Protein AF-A0AB38EED1-F1 (afdb_monomer_lite)

Structure (mmCIF, N/CA/C/O backbone):
data_AF-A0AB38EED1-F1
#
_entry.id   AF-A0AB38EED1-F1
#
loop_
_atom_site.group_PDB
_atom_site.id
_atom_site.type_symbol
_atom_site.label_atom_id
_atom_site.label_alt_id
_atom_site.label_comp_id
_atom_site.label_asym_id
_atom_site.label_entity_id
_atom_site.label_seq_id
_atom_site.pdbx_PDB_ins_code
_atom_site.Cartn_x
_atom_site.Cartn_y
_atom_site.Cartn_z
_atom_site.occupancy
_atom_site.B_iso_or_equiv
_atom_site.auth_seq_id
_atom_site.auth_comp_id
_atom_site.auth_asym_id
_atom_site.auth_atom_id
_atom_site.pdbx_PDB_model_num
ATOM 1 N N . MET A 1 1 ? -14.043 -27.039 -16.953 1.00 44.56 1 MET A N 1
ATOM 2 C CA . MET A 1 1 ? -14.847 -26.726 -15.753 1.00 44.56 1 MET A CA 1
ATOM 3 C C . MET A 1 1 ? -13.885 -26.772 -14.579 1.00 44.56 1 MET A C 1
ATOM 5 O O . MET A 1 1 ? -13.508 -27.864 -14.167 1.00 44.56 1 MET A O 1
ATOM 9 N N . TYR A 1 2 ? -13.359 -25.620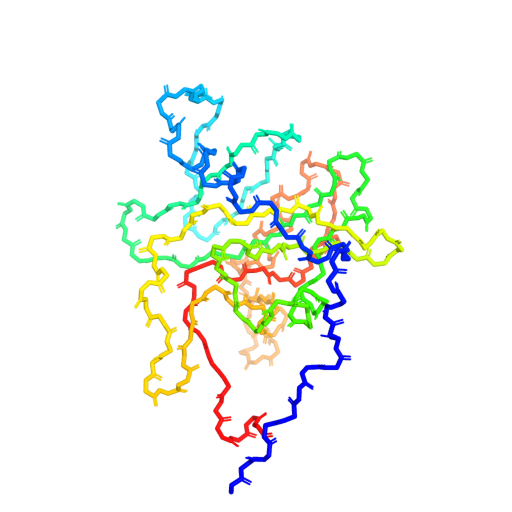 -14.163 1.00 51.22 2 TYR A N 1
ATOM 10 C CA . TYR A 1 2 ? -12.477 -25.567 -12.998 1.00 51.22 2 TYR A CA 1
ATOM 11 C C . TYR A 1 2 ? -13.296 -25.963 -11.768 1.00 51.22 2 TYR A C 1
ATOM 13 O O . TYR A 1 2 ? -14.466 -25.600 -11.654 1.00 51.22 2 TYR A O 1
ATOM 21 N N . LYS A 1 3 ? -12.725 -26.799 -10.902 1.00 51.16 3 LYS A N 1
ATOM 22 C CA . LYS A 1 3 ? -13.324 -27.077 -9.598 1.00 51.16 3 LYS A CA 1
ATOM 23 C C . LYS A 1 3 ? -12.917 -25.930 -8.686 1.00 51.16 3 LYS A C 1
ATOM 25 O O . LYS A 1 3 ? -11.726 -25.765 -8.439 1.00 51.16 3 LYS A O 1
ATOM 30 N N . ASP A 1 4 ? -13.889 -25.173 -8.197 1.00 65.50 4 ASP A N 1
ATOM 31 C CA . ASP A 1 4 ? -13.645 -24.144 -7.191 1.00 65.50 4 ASP A CA 1
ATOM 32 C C . ASP A 1 4 ? -13.271 -24.828 -5.876 1.00 65.50 4 ASP A C 1
ATOM 34 O O . ASP A 1 4 ? -14.118 -25.340 -5.140 1.00 65.50 4 ASP A O 1
ATOM 38 N N . TYR A 1 5 ? -11.969 -24.905 -5.609 1.00 65.00 5 TYR A N 1
ATOM 39 C CA . TYR A 1 5 ? -11.472 -25.361 -4.323 1.00 65.00 5 TYR A CA 1
ATOM 40 C C . TYR A 1 5 ? -11.493 -24.191 -3.335 1.00 65.00 5 TYR A C 1
ATOM 42 O O . TYR A 1 5 ? -11.085 -23.081 -3.686 1.00 65.00 5 TYR A O 1
ATOM 50 N N . PRO A 1 6 ? -11.942 -24.414 -2.089 1.00 66.81 6 PRO A N 1
ATOM 51 C CA . PRO A 1 6 ? -11.872 -23.385 -1.065 1.00 66.81 6 PRO A CA 1
ATOM 52 C C . PRO A 1 6 ? -10.413 -22.974 -0.830 1.00 66.81 6 PRO A C 1
ATOM 54 O O . PRO A 1 6 ? -9.500 -23.798 -0.927 1.00 66.81 6 PRO A O 1
ATOM 57 N N . ALA A 1 7 ? -10.194 -21.702 -0.489 1.00 68.25 7 ALA A N 1
ATOM 58 C CA . ALA A 1 7 ? -8.869 -21.189 -0.154 1.00 68.25 7 ALA A CA 1
ATOM 59 C C . ALA A 1 7 ? -8.178 -22.063 0.909 1.00 68.25 7 ALA A C 1
ATOM 61 O O . ALA A 1 7 ? -8.820 -22.537 1.848 1.00 68.25 7 ALA A O 1
ATOM 62 N N . ALA A 1 8 ? -6.858 -22.239 0.788 1.00 70.38 8 ALA A N 1
ATOM 63 C CA . ALA A 1 8 ? -6.078 -23.087 1.694 1.00 70.38 8 ALA A CA 1
ATOM 64 C C . ALA A 1 8 ? -6.190 -22.660 3.171 1.00 70.38 8 ALA A C 1
ATOM 66 O O . ALA A 1 8 ? -6.119 -23.498 4.069 1.00 70.38 8 ALA A O 1
ATOM 67 N N . TYR A 1 9 ? -6.394 -21.365 3.422 1.00 69.38 9 TYR A N 1
ATOM 68 C CA . TYR A 1 9 ? -6.688 -20.832 4.745 1.00 69.38 9 TYR A CA 1
ATOM 69 C C . TYR A 1 9 ? -8.176 -20.505 4.841 1.00 69.38 9 TYR A C 1
ATOM 71 O O . TYR A 1 9 ? -8.671 -19.611 4.162 1.00 69.38 9 TYR A O 1
ATOM 79 N N . GLN A 1 10 ? -8.883 -21.238 5.696 1.00 66.69 10 GLN A N 1
ATOM 80 C CA . GLN A 1 10 ? -10.291 -21.005 6.004 1.00 66.69 10 GLN A CA 1
ATOM 81 C C . GLN A 1 10 ? -10.409 -20.372 7.390 1.00 66.69 10 GLN A C 1
ATOM 83 O O . GLN A 1 10 ? -9.760 -20.803 8.345 1.00 66.69 10 GLN A O 1
ATOM 88 N N . VAL A 1 11 ? -11.245 -19.344 7.507 1.00 60.78 11 VAL A N 1
ATOM 89 C CA . VAL A 1 11 ? -11.493 -18.657 8.776 1.00 60.78 11 VAL A CA 1
ATOM 90 C C . VAL A 1 11 ? -12.465 -19.486 9.609 1.00 60.78 11 VAL A C 1
ATOM 92 O O . VAL A 1 11 ? -13.620 -19.658 9.224 1.00 60.78 11 VAL A O 1
ATOM 95 N N . SER A 1 12 ? -12.045 -19.971 10.776 1.00 57.03 12 SER A N 1
ATOM 96 C CA . SER A 1 12 ? -13.006 -20.431 11.780 1.00 57.03 12 SER A CA 1
ATOM 97 C C . SER A 1 12 ? -13.753 -19.224 12.365 1.00 57.03 12 SER A C 1
ATOM 99 O O . SER A 1 12 ? -13.167 -18.162 12.593 1.00 57.03 12 SER A O 1
ATOM 101 N N . LYS A 1 13 ? -15.067 -19.357 12.602 1.00 50.00 13 LYS A N 1
ATOM 102 C CA . LYS A 1 13 ? -15.866 -18.314 13.275 1.00 50.00 13 LYS A CA 1
ATOM 103 C C . LYS A 1 13 ? -15.182 -17.897 14.589 1.00 50.00 13 LYS A C 1
ATOM 105 O O . LYS A 1 13 ? -14.859 -18.762 15.397 1.00 50.00 13 LYS A O 1
ATOM 110 N N . GLY A 1 14 ? -14.982 -16.591 14.795 1.00 56.66 14 GLY A N 1
ATOM 111 C CA . GLY A 1 14 ? -14.331 -16.029 15.989 1.00 56.66 14 GLY A CA 1
ATOM 112 C C . GLY A 1 14 ? -12.799 -15.916 15.933 1.00 56.66 14 GLY A C 1
ATOM 113 O O . GLY A 1 14 ? -12.193 -15.502 16.918 1.00 56.66 14 GLY A O 1
ATOM 114 N N . ALA A 1 15 ? -12.150 -16.281 14.822 1.00 61.97 15 ALA A N 1
ATOM 115 C CA . ALA A 1 15 ? -10.694 -16.197 14.678 1.00 61.97 15 ALA A CA 1
ATOM 116 C C . ALA A 1 15 ? -10.189 -14.773 14.374 1.00 61.97 15 ALA A C 1
ATOM 118 O O . ALA A 1 15 ? -10.956 -13.893 13.992 1.00 61.97 15 ALA A O 1
ATOM 119 N N . ALA A 1 16 ? -8.863 -14.577 14.438 1.00 62.25 16 ALA A N 1
ATOM 120 C CA . ALA A 1 16 ? -8.150 -13.327 14.128 1.00 62.25 16 ALA A CA 1
ATOM 121 C C . ALA A 1 16 ? -8.520 -12.681 12.772 1.00 62.25 16 ALA A C 1
ATOM 123 O O . ALA A 1 16 ? -8.236 -11.503 12.544 1.00 62.25 16 ALA A O 1
ATOM 124 N N . LEU A 1 17 ? -9.155 -13.440 11.872 1.00 66.06 17 LEU A N 1
ATOM 125 C CA . LEU A 1 17 ? -9.633 -12.994 10.566 1.00 66.06 17 LEU A CA 1
ATOM 126 C C . LEU A 1 17 ? -11.027 -12.320 10.593 1.00 66.06 17 LEU A C 1
ATOM 128 O O . LEU A 1 17 ? -11.376 -11.642 9.629 1.00 66.06 17 LEU A O 1
ATOM 132 N N . GLN A 1 18 ? -11.769 -12.376 11.703 1.00 79.81 18 GLN A N 1
ATOM 133 C CA . GLN A 1 18 ? -13.001 -11.599 11.868 1.00 79.81 18 GLN A CA 1
ATOM 134 C C . GLN A 1 18 ? -12.676 -10.108 12.045 1.00 79.81 18 GLN A C 1
ATOM 136 O O . GLN A 1 18 ? -11.908 -9.724 12.926 1.00 79.81 18 GLN A O 1
ATOM 141 N N . VAL A 1 19 ? -13.245 -9.276 11.176 1.00 86.56 19 VAL A N 1
ATOM 142 C CA . VAL A 1 19 ? -13.117 -7.814 11.205 1.00 86.56 19 VAL A CA 1
ATOM 143 C C . VAL A 1 19 ? -14.360 -7.241 11.876 1.00 86.56 19 VAL A C 1
ATOM 145 O O . VAL A 1 19 ? -15.473 -7.652 11.553 1.00 86.56 19 VAL A O 1
ATOM 148 N N . ASP A 1 20 ? -14.183 -6.295 12.799 1.00 91.81 20 ASP A N 1
ATOM 149 C CA . ASP A 1 20 ? -15.296 -5.524 13.361 1.00 91.81 20 ASP A CA 1
ATOM 150 C C . ASP A 1 20 ? -15.773 -4.490 12.329 1.00 91.81 20 ASP A C 1
ATOM 152 O O . ASP A 1 20 ? -15.344 -3.335 12.311 1.00 91.81 20 ASP A O 1
ATOM 156 N N . THR A 1 21 ? -16.609 -4.941 11.396 1.00 92.56 21 THR A N 1
ATOM 157 C CA . THR A 1 21 ? -17.117 -4.107 10.300 1.00 92.56 21 THR A CA 1
ATOM 158 C C . THR A 1 21 ? -17.951 -2.939 10.817 1.00 92.56 21 THR A C 1
ATOM 160 O O . THR A 1 21 ? -17.835 -1.838 10.292 1.00 92.56 21 THR A O 1
ATOM 163 N N . ALA A 1 22 ? -18.722 -3.134 11.892 1.00 94.50 22 ALA A N 1
ATOM 164 C CA . ALA A 1 22 ? -19.516 -2.071 12.503 1.00 94.50 22 ALA A CA 1
ATOM 165 C C . ALA A 1 22 ? -18.625 -0.936 13.033 1.00 94.50 22 ALA A C 1
ATOM 167 O O . ALA A 1 22 ? -18.922 0.240 12.810 1.00 94.50 22 ALA A O 1
ATOM 168 N N . PHE A 1 23 ? -17.507 -1.275 13.680 1.00 93.75 23 PHE A N 1
ATOM 169 C CA . PHE A 1 23 ? -16.521 -0.291 14.119 1.00 93.75 23 PHE A CA 1
ATOM 170 C C . PHE A 1 23 ? -15.907 0.489 12.946 1.00 93.75 23 PHE A C 1
ATOM 172 O O . PHE A 1 23 ? -15.838 1.719 12.994 1.00 93.75 23 PHE A O 1
ATOM 179 N N . TYR A 1 24 ? -15.476 -0.192 11.880 1.00 94.38 24 TYR A N 1
ATOM 180 C CA . TYR A 1 24 ? -14.842 0.484 10.742 1.00 94.38 24 TYR A CA 1
ATOM 181 C C . TYR A 1 24 ? -15.825 1.316 9.907 1.00 94.38 24 TYR A C 1
ATOM 183 O O . TYR A 1 24 ? -15.452 2.402 9.461 1.00 94.38 24 TYR A O 1
ATOM 191 N N . GLU A 1 25 ? -17.081 0.889 9.772 1.00 94.75 25 GLU A N 1
ATOM 192 C CA . GLU A 1 25 ? -18.139 1.692 9.144 1.00 94.75 25 GLU A CA 1
ATOM 193 C C . GLU A 1 25 ? -18.469 2.940 9.973 1.00 94.75 25 GLU A C 1
ATOM 195 O O . GLU A 1 25 ? -18.624 4.030 9.421 1.00 94.75 25 GLU A O 1
ATOM 200 N N . LEU A 1 26 ? -18.488 2.835 11.309 1.00 94.06 26 LEU A N 1
ATOM 201 C CA . LEU A 1 26 ? -18.634 4.004 12.181 1.00 94.06 26 LEU A CA 1
ATOM 202 C C . LEU A 1 26 ? -17.485 4.999 11.959 1.00 94.06 26 LEU A C 1
ATOM 204 O O . LEU A 1 26 ? -17.719 6.203 11.818 1.00 94.06 26 LEU A O 1
ATOM 208 N N . LEU A 1 27 ? -16.241 4.504 11.901 1.00 92.44 27 LEU A N 1
ATOM 209 C CA . LEU A 1 27 ? -15.082 5.343 11.602 1.00 92.44 27 LEU A CA 1
ATOM 210 C C . LEU A 1 27 ? -15.236 6.015 10.241 1.00 92.44 27 LEU A C 1
ATOM 212 O O . LEU A 1 27 ? -15.011 7.224 10.146 1.00 92.44 27 LEU A O 1
ATOM 216 N N . ARG A 1 28 ? -15.625 5.259 9.207 1.00 92.81 28 ARG A N 1
ATOM 217 C CA . ARG A 1 28 ? -15.868 5.744 7.844 1.00 92.81 28 ARG A CA 1
ATOM 218 C C . ARG A 1 28 ? -16.916 6.853 7.816 1.00 92.81 28 ARG A C 1
ATOM 220 O O . ARG A 1 28 ? -16.623 7.911 7.268 1.00 92.81 28 ARG A O 1
ATOM 227 N N . ALA A 1 29 ? -18.078 6.648 8.430 1.00 93.75 29 ALA A N 1
ATOM 228 C CA . ALA A 1 29 ? -19.193 7.594 8.420 1.00 93.75 29 ALA A CA 1
ATOM 229 C C . ALA A 1 29 ? -18.879 8.901 9.171 1.00 93.75 29 ALA A C 1
ATOM 231 O O . ALA A 1 29 ? -19.264 9.987 8.734 1.00 93.75 29 ALA A O 1
ATOM 232 N N . ASN A 1 30 ? -18.117 8.831 10.265 1.00 92.69 30 ASN A N 1
ATOM 233 C CA . ASN A 1 30 ? -17.837 9.979 11.132 1.00 92.69 30 ASN A CA 1
ATOM 234 C C . ASN A 1 30 ? -16.665 10.854 10.647 1.00 92.69 30 ASN A C 1
ATOM 236 O O . ASN A 1 30 ? -15.862 11.331 11.450 1.00 92.69 30 ASN A O 1
ATOM 240 N N . VAL A 1 31 ? -16.559 11.115 9.337 1.00 88.81 31 VAL A N 1
ATOM 241 C CA . VAL A 1 31 ? -15.483 11.955 8.760 1.00 88.81 31 VAL A CA 1
ATOM 242 C C . VAL A 1 31 ? -15.432 13.344 9.402 1.00 88.81 31 VAL A C 1
ATOM 244 O O . VAL A 1 31 ? -14.345 13.853 9.655 1.00 88.81 31 VAL A O 1
ATOM 247 N N . GLN A 1 32 ? -16.592 13.924 9.724 1.00 90.69 32 GLN A N 1
ATOM 248 C CA . GLN A 1 32 ? -16.707 15.264 10.318 1.00 90.69 32 GLN A CA 1
ATOM 249 C C . GLN A 1 32 ? -16.134 15.364 11.740 1.00 90.69 32 GLN A C 1
ATOM 251 O O . GLN A 1 32 ? -15.861 16.460 12.214 1.00 90.69 32 GLN A O 1
ATOM 256 N N . GLN A 1 33 ? -15.940 14.235 12.427 1.00 91.12 33 GLN A N 1
ATOM 257 C CA . GLN A 1 33 ? -15.338 14.198 13.765 1.00 91.12 33 GLN A CA 1
ATOM 258 C C . GLN A 1 33 ? -13.809 14.066 13.718 1.00 91.12 33 GLN A C 1
ATOM 260 O O . GLN A 1 33 ? -13.156 14.016 14.760 1.00 91.12 33 GLN A O 1
ATOM 265 N N . ARG A 1 34 ? -13.218 13.967 12.520 1.00 92.75 34 ARG A N 1
ATOM 266 C CA . ARG A 1 34 ? -11.774 13.809 12.346 1.00 92.75 34 ARG A CA 1
ATOM 267 C C . ARG A 1 34 ? -11.105 15.177 12.278 1.00 92.75 34 ARG A C 1
ATOM 269 O O . ARG A 1 34 ? -11.535 16.052 11.533 1.00 92.75 34 ARG A O 1
ATOM 276 N N . THR A 1 35 ? -9.985 15.318 12.974 1.00 95.69 35 THR A N 1
ATOM 277 C CA . THR A 1 35 ? -9.097 16.476 12.828 1.00 95.69 35 THR A CA 1
ATOM 278 C C . THR A 1 35 ? -8.002 16.146 11.821 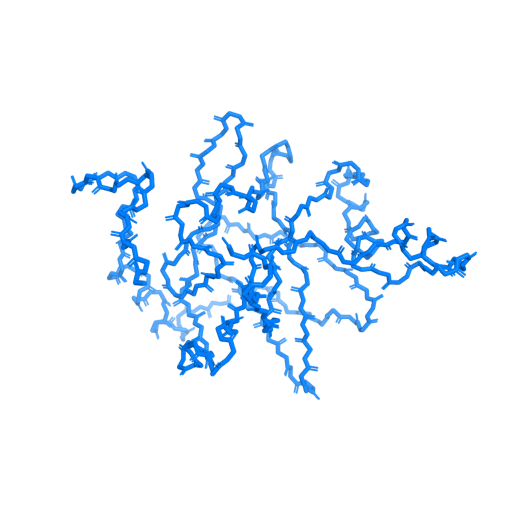1.00 95.69 35 THR A C 1
ATOM 280 O O . THR A 1 35 ? -7.304 15.141 11.975 1.00 95.69 35 THR A O 1
ATOM 283 N N . LEU A 1 36 ? -7.836 16.983 10.794 1.00 96.81 36 LEU A N 1
ATOM 284 C CA . LEU A 1 36 ? -6.730 16.850 9.847 1.00 96.81 36 LEU A CA 1
ATOM 285 C C . LEU A 1 36 ? -5.400 17.101 10.568 1.00 96.81 36 LEU A C 1
ATOM 287 O O . LEU A 1 36 ? -5.215 18.148 11.183 1.00 96.81 36 LEU A O 1
ATOM 291 N N . VAL A 1 37 ? -4.483 16.135 10.490 1.00 97.31 37 VAL A N 1
ATOM 292 C CA . VAL A 1 37 ? -3.157 16.223 11.125 1.00 97.31 37 VAL A CA 1
ATOM 293 C C . VAL A 1 37 ? -2.097 16.695 10.135 1.00 97.31 37 VAL A C 1
ATOM 295 O O . VAL A 1 37 ? -1.297 17.565 10.457 1.00 97.31 37 VAL A O 1
ATOM 298 N N . GLU A 1 38 ? -2.089 16.125 8.932 1.00 97.38 38 GLU A N 1
ATOM 299 C CA . GLU A 1 38 ? -1.138 16.452 7.873 1.00 97.38 38 GLU A CA 1
ATOM 300 C C . GLU A 1 38 ? -1.798 16.196 6.511 1.00 97.38 38 GLU A C 1
ATOM 302 O O . GLU A 1 38 ? -2.596 15.266 6.368 1.00 97.38 38 GLU A O 1
ATOM 307 N N . GLN A 1 39 ? -1.458 17.013 5.516 1.00 97.38 39 GLN A N 1
ATOM 308 C CA . GLN A 1 39 ? -1.818 16.810 4.116 1.00 97.38 39 GLN A CA 1
ATOM 309 C C . GLN A 1 39 ? -0.639 17.209 3.235 1.00 97.38 39 GLN A C 1
ATOM 311 O O . GLN A 1 39 ? 0.008 18.230 3.470 1.00 97.38 39 GLN A O 1
ATOM 316 N N . PHE A 1 40 ? -0.376 16.417 2.202 1.00 97.62 40 PHE A N 1
ATOM 317 C CA . PHE A 1 40 ? 0.656 16.707 1.222 1.00 97.62 40 PHE A CA 1
ATOM 318 C C . PHE A 1 40 ? 0.373 16.011 -0.105 1.00 97.62 40 PHE A C 1
ATOM 320 O O . PHE A 1 40 ? -0.393 15.052 -0.172 1.00 97.62 40 PHE A O 1
ATOM 327 N N . GLU A 1 41 ? 1.051 16.483 -1.144 1.00 97.44 41 GLU A N 1
ATOM 328 C CA . GLU A 1 41 ? 1.092 15.849 -2.454 1.00 97.44 41 GLU A CA 1
ATOM 329 C C . GLU A 1 41 ? 2.391 15.045 -2.603 1.00 97.44 41 GLU A C 1
ATOM 331 O O . GLU A 1 41 ? 3.441 15.447 -2.089 1.00 97.44 41 GLU A O 1
ATOM 336 N N . VAL A 1 42 ? 2.317 13.900 -3.284 1.00 97.69 42 VAL A N 1
ATOM 337 C CA . VAL A 1 42 ? 3.493 13.146 -3.732 1.00 97.69 42 VAL A CA 1
ATOM 338 C C . VAL A 1 42 ? 3.713 13.494 -5.203 1.00 97.69 42 VAL A C 1
ATOM 340 O O . VAL A 1 42 ? 2.899 13.085 -6.031 1.00 97.69 42 VAL A O 1
ATOM 343 N N . PRO A 1 43 ? 4.768 14.255 -5.550 1.00 96.12 43 PRO A N 1
ATOM 344 C CA . PRO A 1 43 ? 5.021 14.623 -6.936 1.00 96.12 43 PRO A CA 1
ATOM 345 C C . PRO A 1 43 ? 5.166 13.404 -7.852 1.00 96.12 43 PRO A C 1
ATOM 347 O O . PRO A 1 43 ? 5.646 12.342 -7.439 1.00 96.12 43 PRO A O 1
ATOM 350 N N . ILE A 1 44 ? 4.812 13.580 -9.124 1.00 95.44 44 ILE A N 1
ATOM 351 C CA . ILE A 1 44 ? 4.943 12.548 -10.159 1.00 95.44 44 ILE A CA 1
ATOM 352 C C . ILE A 1 44 ? 6.368 11.978 -10.161 1.00 95.44 44 ILE A C 1
ATOM 354 O O . ILE A 1 44 ? 7.343 12.729 -10.163 1.00 95.44 44 ILE A O 1
ATOM 358 N N . ARG A 1 45 ? 6.481 10.640 -10.206 1.00 96.00 45 ARG A N 1
ATOM 359 C CA . ARG A 1 45 ? 7.761 9.902 -10.215 1.00 96.00 45 ARG A CA 1
ATOM 360 C C . ARG A 1 45 ? 8.655 10.195 -8.998 1.00 96.00 45 ARG A C 1
ATOM 362 O O . ARG A 1 45 ? 9.883 10.244 -9.115 1.00 96.00 45 ARG A O 1
ATOM 369 N N . THR A 1 46 ? 8.037 10.386 -7.836 1.00 97.81 46 THR A N 1
ATOM 370 C CA . THR A 1 46 ? 8.718 10.503 -6.540 1.00 97.81 46 THR A CA 1
ATOM 371 C C . THR A 1 46 ? 8.050 9.606 -5.497 1.00 97.81 46 THR A C 1
ATOM 373 O O . THR A 1 46 ? 7.081 8.912 -5.793 1.00 97.81 46 THR A O 1
ATOM 376 N N . GLY A 1 47 ? 8.597 9.576 -4.282 1.00 97.81 47 GLY A N 1
ATOM 377 C CA . GLY A 1 47 ? 8.017 8.870 -3.144 1.00 97.81 47 GLY A CA 1
ATOM 378 C C . GLY A 1 47 ? 8.100 9.727 -1.886 1.00 97.81 47 GLY A C 1
ATOM 379 O O . GLY A 1 47 ? 8.963 10.600 -1.774 1.00 97.81 47 GLY A O 1
ATOM 380 N N . ARG A 1 48 ? 7.215 9.467 -0.924 1.00 98.25 48 ARG A N 1
ATOM 381 C CA . ARG A 1 48 ? 7.223 10.114 0.392 1.00 98.25 48 ARG A CA 1
ATOM 382 C C . ARG A 1 48 ? 6.888 9.094 1.467 1.00 98.25 48 ARG A C 1
ATOM 384 O O . ARG A 1 48 ? 5.914 8.364 1.334 1.00 98.25 48 ARG A O 1
ATOM 391 N N . ALA A 1 49 ? 7.673 9.086 2.538 1.00 98.06 49 ALA A N 1
ATOM 392 C CA . ALA A 1 49 ? 7.384 8.322 3.742 1.00 98.06 49 ALA A CA 1
ATOM 393 C C . ALA A 1 49 ? 6.977 9.279 4.867 1.00 98.06 49 ALA A C 1
ATOM 395 O O . ALA A 1 49 ? 7.601 10.325 5.065 1.00 98.06 49 ALA A O 1
ATOM 396 N N . TRP A 1 50 ? 5.935 8.916 5.605 1.00 97.62 50 TRP A N 1
ATOM 397 C CA . TRP A 1 50 ? 5.397 9.682 6.729 1.00 97.62 50 TRP A CA 1
ATOM 398 C C . TRP A 1 50 ? 4.932 8.725 7.832 1.00 97.62 50 TRP A C 1
ATOM 400 O O . TRP A 1 50 ? 4.845 7.515 7.621 1.00 97.62 50 TRP A O 1
ATOM 410 N N . LYS A 1 51 ? 4.657 9.252 9.030 1.00 97.25 51 LYS A N 1
ATOM 411 C CA . LYS A 1 51 ? 4.231 8.444 10.183 1.00 97.25 51 LYS A CA 1
ATOM 412 C C . LYS A 1 51 ? 2.732 8.586 10.416 1.00 97.25 51 LYS A C 1
ATOM 414 O O . LYS A 1 51 ? 2.220 9.697 10.496 1.00 97.25 51 LYS A O 1
ATOM 419 N N . VAL A 1 52 ? 2.061 7.456 10.614 1.00 97.62 52 VAL A N 1
ATOM 420 C CA . VAL A 1 52 ? 0.659 7.379 11.042 1.00 97.62 52 VAL A CA 1
ATOM 421 C C . VAL A 1 52 ? 0.621 6.636 12.374 1.00 97.62 52 VAL A C 1
ATOM 423 O O . VAL A 1 52 ? 1.146 5.529 12.488 1.00 97.62 52 VAL A O 1
ATOM 426 N N . LYS A 1 53 ? 0.048 7.255 13.407 1.00 97.56 53 LYS A N 1
ATOM 427 C CA . LYS A 1 53 ? -0.101 6.636 14.731 1.00 97.56 53 LYS A CA 1
ATOM 428 C C . LYS A 1 53 ? -1.248 5.627 14.714 1.00 97.56 53 LYS A C 1
ATOM 430 O O . LYS A 1 53 ? -2.230 5.808 13.998 1.00 97.56 53 LYS A O 1
ATOM 435 N N . ALA A 1 54 ? -1.161 4.601 15.558 1.00 96.25 54 ALA A N 1
ATOM 436 C CA . ALA A 1 54 ? -2.278 3.686 15.777 1.00 96.25 54 ALA A CA 1
ATOM 437 C C . ALA A 1 54 ? -3.555 4.468 16.150 1.00 96.25 54 ALA A C 1
ATOM 439 O O . ALA A 1 54 ? -3.506 5.393 16.961 1.00 96.25 54 ALA A O 1
ATOM 440 N N . GLY A 1 55 ? -4.679 4.117 15.521 1.00 93.44 55 GLY A N 1
ATOM 441 C CA . GLY A 1 55 ? -5.962 4.814 15.673 1.00 93.44 55 GLY A CA 1
ATOM 442 C C . GLY A 1 55 ? -6.166 6.019 14.745 1.00 93.44 55 GLY A C 1
ATOM 443 O O . GLY A 1 55 ? -7.283 6.520 14.658 1.00 93.44 55 GLY A O 1
ATOM 444 N N . GLN A 1 56 ? -5.137 6.475 14.022 1.00 96.50 56 GLN A N 1
ATOM 445 C CA . GLN A 1 56 ? -5.308 7.475 12.965 1.00 96.50 56 GLN A CA 1
ATOM 446 C C . GLN A 1 56 ? -5.769 6.833 11.652 1.00 96.50 56 GLN A C 1
ATOM 448 O O . GLN A 1 56 ? -5.562 5.646 11.404 1.00 96.50 56 GLN A O 1
ATOM 453 N N . VAL A 1 57 ? -6.364 7.657 10.788 1.00 96.38 57 VAL A N 1
ATOM 454 C CA . VAL A 1 57 ? -6.768 7.291 9.428 1.00 96.38 57 VAL A CA 1
ATOM 455 C C . VAL A 1 57 ? -5.967 8.142 8.450 1.00 96.38 57 VAL A C 1
ATOM 457 O O . VAL A 1 57 ? -5.866 9.354 8.633 1.00 96.38 57 VAL A O 1
ATOM 460 N N . PHE A 1 58 ? -5.432 7.524 7.401 1.00 97.44 58 PHE A N 1
ATOM 461 C CA . PHE A 1 58 ? -4.880 8.228 6.246 1.00 97.44 58 PHE A CA 1
ATOM 462 C C . PHE A 1 58 ? -5.709 7.900 5.002 1.00 97.44 58 PHE A C 1
ATOM 464 O O . PHE A 1 58 ? -6.400 6.882 4.956 1.00 97.44 58 PHE A O 1
ATOM 471 N N . ARG A 1 59 ? -5.665 8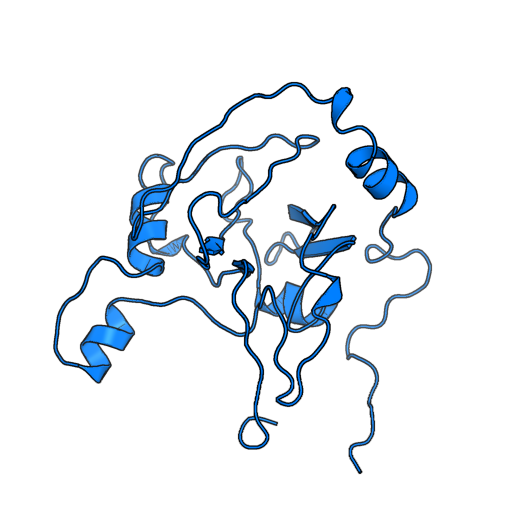.781 4.003 1.00 97.38 59 ARG A N 1
ATOM 472 C CA . ARG A 1 59 ? -6.379 8.622 2.734 1.00 97.38 59 ARG A CA 1
ATOM 473 C C . ARG A 1 59 ? -5.422 8.923 1.588 1.00 97.38 59 ARG A C 1
ATOM 475 O O . ARG A 1 59 ? -4.716 9.924 1.640 1.00 97.38 59 ARG A O 1
ATOM 482 N N . VAL A 1 60 ? -5.442 8.076 0.565 1.00 98.00 60 VAL A N 1
ATOM 483 C CA . VAL A 1 60 ? -4.748 8.304 -0.708 1.00 98.00 60 VAL A CA 1
ATOM 484 C C . VAL A 1 60 ? -5.793 8.739 -1.734 1.00 98.00 60 VAL A C 1
ATOM 486 O O . VAL A 1 60 ? -6.865 8.143 -1.803 1.00 98.00 60 VAL A O 1
ATOM 489 N N . THR A 1 61 ? -5.519 9.801 -2.490 1.00 97.38 61 THR A N 1
ATOM 490 C CA . THR A 1 61 ? -6.424 10.346 -3.515 1.00 97.38 61 THR A CA 1
ATOM 491 C C . THR A 1 61 ? -5.647 10.734 -4.771 1.00 97.38 61 THR A C 1
ATOM 493 O O . THR A 1 61 ? -4.435 10.933 -4.721 1.00 97.38 61 THR A O 1
ATOM 496 N N . THR A 1 62 ? -6.351 10.874 -5.895 1.00 95.75 62 THR A N 1
ATOM 497 C CA . THR A 1 62 ? -5.787 11.281 -7.193 1.00 95.75 62 THR A CA 1
ATOM 498 C C . THR A 1 62 ? -6.463 12.570 -7.692 1.00 95.75 62 THR A C 1
ATOM 500 O O . THR A 1 62 ? -7.337 12.520 -8.559 1.00 95.75 62 THR A O 1
ATOM 503 N N . PRO A 1 63 ? -6.134 13.747 -7.123 1.00 92.25 63 PRO A N 1
ATOM 504 C CA . PRO A 1 63 ? -6.899 14.978 -7.353 1.00 92.25 63 PRO A CA 1
ATOM 505 C C . PRO A 1 63 ? -6.750 15.565 -8.766 1.00 92.25 63 PRO A C 1
ATOM 507 O O . PRO A 1 63 ? -7.635 16.287 -9.212 1.00 92.25 63 PRO A O 1
ATOM 510 N N . ALA A 1 64 ? -5.645 15.276 -9.462 1.00 92.25 64 ALA A N 1
ATOM 511 C CA . ALA A 1 64 ? -5.317 15.871 -10.761 1.00 92.25 64 ALA A CA 1
ATOM 512 C C . ALA A 1 64 ? -5.646 14.977 -11.974 1.00 92.25 64 ALA A C 1
ATOM 514 O O . ALA A 1 64 ? -5.544 15.430 -13.111 1.00 92.25 64 ALA A O 1
ATOM 515 N N . GLY A 1 65 ? -6.025 13.715 -11.754 1.00 93.06 65 GLY A N 1
ATOM 516 C CA . GLY A 1 65 ? -6.306 12.752 -12.820 1.00 93.06 65 GLY A CA 1
ATOM 517 C C . GLY A 1 65 ? -5.867 11.326 -12.473 1.00 93.06 65 GLY A C 1
ATOM 518 O O . GLY A 1 65 ? -5.386 11.096 -11.364 1.00 93.06 65 GLY A O 1
ATOM 519 N N . PRO A 1 66 ? -6.034 10.365 -13.400 1.00 95.81 66 PRO A N 1
ATOM 520 C CA . PRO A 1 66 ? -5.697 8.962 -13.170 1.00 95.81 66 PRO A CA 1
ATOM 521 C C . PRO A 1 66 ? -4.206 8.761 -12.877 1.00 95.81 66 PRO A C 1
ATOM 523 O O . PRO A 1 66 ? -3.352 9.151 -13.671 1.00 95.81 66 PRO A O 1
ATOM 526 N N . GLN A 1 67 ? -3.900 8.127 -11.746 1.00 97.19 67 GLN A N 1
ATOM 527 C CA . GLN A 1 67 ? -2.540 7.791 -11.333 1.00 97.19 67 GLN A CA 1
ATOM 528 C C . GLN A 1 67 ? -2.581 6.574 -10.406 1.00 97.19 67 GLN A C 1
ATOM 530 O O . GLN A 1 67 ? -3.388 6.531 -9.483 1.00 97.19 67 GLN A O 1
ATOM 535 N N . VAL A 1 68 ? -1.688 5.610 -10.630 1.00 97.62 68 VAL A N 1
ATOM 536 C CA . VAL A 1 68 ? -1.477 4.469 -9.722 1.00 97.62 68 VAL A CA 1
ATOM 537 C C . VAL A 1 68 ? -0.390 4.789 -8.698 1.00 97.62 68 VAL A C 1
ATOM 539 O O . VAL A 1 68 ? 0.451 5.658 -8.947 1.00 97.62 68 VAL A O 1
ATOM 542 N N . GLY A 1 69 ? -0.390 4.113 -7.553 1.00 97.62 69 GLY A N 1
ATOM 543 C CA . GLY A 1 69 ? 0.607 4.341 -6.508 1.00 97.62 69 GLY A CA 1
ATOM 544 C C . GLY A 1 69 ? 1.062 3.064 -5.816 1.00 97.62 69 GLY A C 1
ATOM 545 O O . GLY A 1 69 ? 0.254 2.353 -5.228 1.00 97.62 69 GLY A O 1
ATOM 546 N N . ASP A 1 70 ? 2.370 2.833 -5.815 1.00 98.44 70 ASP A N 1
ATOM 547 C CA . ASP A 1 70 ? 3.010 1.759 -5.061 1.00 98.44 70 ASP A CA 1
ATOM 548 C C . ASP A 1 70 ? 3.094 2.119 -3.574 1.00 98.44 70 ASP A C 1
ATOM 550 O O . ASP A 1 70 ? 3.643 3.158 -3.190 1.00 98.44 70 ASP A O 1
ATOM 554 N N . PHE A 1 71 ? 2.583 1.236 -2.722 1.00 98.62 71 PHE A N 1
ATOM 555 C CA . PHE A 1 71 ? 2.519 1.450 -1.282 1.00 98.62 71 PHE A CA 1
ATOM 556 C C . PHE A 1 71 ? 3.321 0.408 -0.496 1.00 98.62 71 PHE A C 1
ATOM 558 O O . PHE A 1 71 ? 3.166 -0.802 -0.668 1.00 98.62 71 PHE A O 1
ATOM 565 N N . ASN A 1 72 ? 4.148 0.887 0.433 1.00 98.69 72 ASN A N 1
ATOM 566 C CA . ASN A 1 72 ? 4.806 0.089 1.465 1.00 98.69 72 ASN A CA 1
ATOM 567 C C . ASN A 1 72 ? 4.414 0.619 2.848 1.00 98.69 72 ASN A C 1
ATOM 569 O O . ASN A 1 72 ? 4.158 1.811 3.025 1.00 98.69 72 ASN A O 1
ATOM 573 N N . VAL A 1 73 ? 4.404 -0.267 3.845 1.00 98.56 73 VAL A N 1
ATOM 574 C CA . VAL A 1 73 ? 4.146 0.101 5.241 1.00 98.56 73 VAL A CA 1
ATOM 575 C C . VAL A 1 73 ? 5.025 -0.712 6.180 1.00 98.56 73 VAL A C 1
ATOM 577 O O . VAL A 1 73 ? 5.206 -1.916 6.006 1.00 98.56 73 VAL A O 1
ATOM 580 N N . TRP A 1 74 ? 5.538 -0.032 7.200 1.00 98.69 74 TRP A N 1
ATOM 581 C CA . TRP A 1 74 ? 6.381 -0.582 8.254 1.00 98.69 74 TRP A CA 1
ATOM 582 C C . TRP A 1 74 ? 5.787 -0.240 9.618 1.00 98.69 74 TRP A C 1
ATOM 584 O O . TRP A 1 74 ? 5.094 0.770 9.775 1.00 98.69 74 TRP A O 1
ATOM 594 N N . ASN A 1 75 ? 6.098 -1.041 10.632 1.00 98.44 75 ASN A N 1
ATOM 595 C CA . ASN A 1 75 ? 5.910 -0.622 12.013 1.00 98.44 75 ASN A CA 1
ATOM 596 C C . ASN A 1 75 ? 6.892 0.520 12.329 1.00 98.44 75 ASN A C 1
ATOM 598 O O . ASN A 1 75 ? 8.105 0.376 12.193 1.00 98.44 75 ASN A O 1
ATOM 602 N N . ALA A 1 76 ? 6.363 1.655 12.794 1.00 96.81 76 ALA A N 1
ATOM 603 C CA . ALA A 1 76 ? 7.138 2.866 13.067 1.00 96.81 76 ALA A CA 1
ATOM 604 C C . ALA A 1 76 ? 8.201 2.715 14.175 1.00 96.81 76 ALA A C 1
ATOM 606 O O . ALA A 1 76 ? 9.073 3.577 14.295 1.00 96.81 76 ALA A O 1
ATOM 607 N N . HIS A 1 77 ? 8.107 1.665 14.996 1.00 96.94 77 HIS A N 1
ATOM 608 C CA . HIS A 1 77 ? 9.036 1.367 16.087 1.00 96.94 77 HIS A CA 1
ATOM 609 C C . HIS A 1 77 ? 9.947 0.165 15.799 1.00 96.94 77 HIS A C 1
ATOM 611 O O . HIS A 1 77 ? 10.941 -0.010 16.498 1.00 96.94 77 HIS A O 1
ATOM 617 N N . ASP A 1 78 ? 9.623 -0.651 14.791 1.00 97.81 78 ASP A N 1
ATOM 618 C CA . ASP A 1 78 ? 10.424 -1.807 14.381 1.00 97.81 78 ASP A CA 1
ATOM 619 C C . ASP A 1 78 ? 10.236 -2.096 12.878 1.00 97.81 78 ASP A C 1
ATOM 621 O O . ASP A 1 78 ? 9.341 -2.856 12.506 1.00 97.81 78 ASP A O 1
ATOM 625 N N . PRO A 1 79 ? 11.074 -1.537 11.989 1.00 97.31 79 PRO A N 1
ATOM 626 C CA . PRO A 1 79 ? 10.911 -1.681 10.539 1.00 97.31 79 PRO A CA 1
ATOM 627 C C . PRO A 1 79 ? 11.164 -3.106 10.023 1.00 97.31 79 PRO A C 1
ATOM 629 O O . PRO A 1 79 ? 10.892 -3.406 8.859 1.00 97.31 79 PRO A O 1
ATOM 632 N N . ARG A 1 80 ? 11.634 -4.030 10.875 1.00 98.12 80 ARG A N 1
ATOM 633 C CA . ARG A 1 80 ?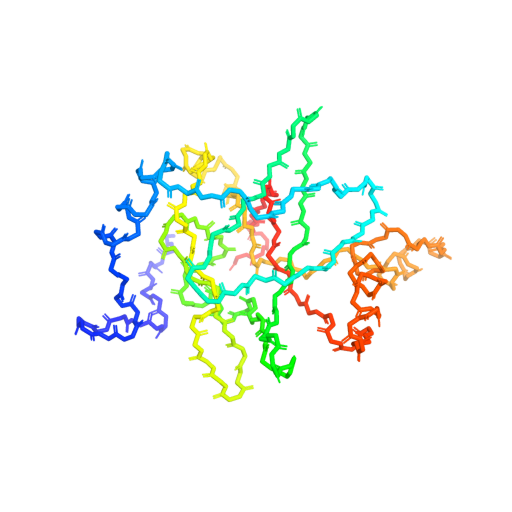 11.666 -5.456 10.520 1.00 98.12 80 ARG A CA 1
ATOM 634 C C . ARG A 1 80 ? 10.254 -5.996 10.316 1.00 98.12 80 ARG A C 1
ATOM 636 O O . ARG A 1 80 ? 10.086 -6.916 9.516 1.00 98.12 80 ARG A O 1
ATOM 643 N N . GLU A 1 81 ? 9.270 -5.417 11.006 1.00 98.75 81 GLU A N 1
ATOM 644 C CA . GLU A 1 81 ? 7.853 -5.648 10.770 1.00 98.75 81 GLU A CA 1
ATOM 645 C C . GLU A 1 81 ? 7.337 -4.726 9.659 1.00 98.75 81 GLU A C 1
ATOM 647 O O . GLU A 1 81 ? 7.280 -3.503 9.807 1.00 98.75 81 GLU A O 1
ATOM 652 N N . ARG A 1 82 ? 6.915 -5.323 8.547 1.00 98.69 82 ARG A N 1
ATOM 653 C CA . ARG A 1 82 ? 6.468 -4.624 7.339 1.00 98.69 82 ARG A CA 1
ATOM 654 C C . ARG A 1 82 ? 5.419 -5.421 6.581 1.00 98.69 82 ARG A C 1
ATOM 656 O O . ARG A 1 82 ? 5.218 -6.600 6.881 1.00 98.69 82 ARG A O 1
ATOM 663 N N . LEU A 1 83 ? 4.748 -4.788 5.620 1.00 98.62 83 LEU A N 1
ATOM 664 C CA . LEU A 1 83 ? 3.756 -5.450 4.774 1.00 98.62 83 LEU A CA 1
ATOM 665 C C . LEU A 1 83 ? 4.336 -6.709 4.133 1.00 98.62 83 LEU A C 1
ATOM 667 O O . LEU A 1 83 ? 5.436 -6.721 3.584 1.00 98.62 83 LEU A O 1
ATOM 671 N N . TRP A 1 84 ? 3.541 -7.770 4.169 1.00 98.19 84 TRP A N 1
ATOM 672 C CA . TRP A 1 84 ? 3.797 -9.001 3.452 1.00 98.19 84 TRP A CA 1
ATOM 673 C C . TRP A 1 84 ? 2.713 -9.219 2.397 1.00 98.19 84 TRP A C 1
ATOM 675 O O . TRP A 1 84 ? 1.667 -9.818 2.670 1.00 98.19 84 TRP A O 1
ATOM 685 N N . ALA A 1 85 ? 2.966 -8.721 1.182 1.00 97.56 85 ALA A N 1
ATOM 686 C CA . ALA A 1 85 ? 2.012 -8.763 0.074 1.00 97.56 85 ALA A CA 1
ATOM 687 C C . ALA A 1 85 ? 1.537 -10.194 -0.222 1.00 97.56 85 ALA A C 1
ATOM 689 O O . ALA A 1 85 ? 0.338 -10.457 -0.239 1.00 97.56 85 ALA A O 1
ATOM 690 N N . ALA A 1 86 ? 2.461 -11.158 -0.307 1.00 96.06 86 ALA A N 1
ATOM 691 C CA . ALA A 1 86 ? 2.128 -12.561 -0.561 1.00 96.06 86 ALA A CA 1
ATOM 692 C C . ALA A 1 86 ? 1.217 -13.184 0.515 1.00 96.06 86 ALA A C 1
ATOM 694 O O . ALA A 1 86 ? 0.301 -13.939 0.189 1.00 96.06 86 ALA A O 1
ATOM 695 N N . ARG A 1 87 ? 1.430 -12.866 1.799 1.00 94.81 87 ARG A N 1
ATOM 696 C CA . ARG A 1 87 ? 0.567 -13.368 2.880 1.00 94.81 87 ARG A CA 1
ATOM 697 C C . ARG A 1 87 ? -0.779 -12.670 2.900 1.00 94.81 87 ARG A C 1
ATOM 699 O O . ARG A 1 87 ? -1.791 -13.329 3.107 1.00 94.81 87 ARG A O 1
ATOM 706 N N . THR A 1 88 ? -0.794 -11.367 2.645 1.00 95.62 88 THR A N 1
ATOM 707 C CA . THR A 1 88 ? -2.037 -10.611 2.477 1.00 95.62 88 THR A CA 1
ATOM 708 C C . THR A 1 88 ? -2.859 -11.204 1.335 1.00 95.62 88 THR A C 1
ATOM 710 O O . THR A 1 88 ? -4.037 -11.488 1.522 1.00 95.62 88 THR A O 1
ATOM 713 N N . ARG A 1 89 ? -2.214 -11.540 0.212 1.00 94.25 89 ARG A N 1
ATOM 714 C CA . ARG A 1 89 ? -2.841 -12.208 -0.928 1.00 94.25 89 ARG A CA 1
ATOM 715 C C . ARG A 1 89 ? -3.458 -13.556 -0.574 1.00 94.25 89 ARG A C 1
ATOM 717 O O . ARG A 1 89 ? -4.554 -13.863 -1.023 1.00 94.25 89 ARG A O 1
ATOM 724 N N . GLN A 1 90 ? -2.777 -14.353 0.246 1.00 90.94 90 GLN A N 1
ATOM 725 C CA . GLN A 1 90 ? -3.301 -15.642 0.707 1.00 90.94 90 GLN A CA 1
ATOM 726 C C . GLN A 1 90 ? -4.487 -15.519 1.672 1.00 90.94 90 GLN A C 1
ATOM 728 O O . GLN A 1 90 ? -5.278 -16.454 1.756 1.00 90.94 90 GLN A O 1
ATOM 733 N N . LEU A 1 91 ? -4.578 -14.421 2.429 1.00 90.12 91 LEU A N 1
ATOM 734 C CA . LEU A 1 91 ? -5.608 -14.227 3.452 1.00 90.12 91 LEU A CA 1
ATOM 735 C C . LEU A 1 91 ? -6.823 -13.432 2.954 1.00 90.12 91 LEU A C 1
ATOM 737 O O . LEU A 1 91 ? -7.917 -13.688 3.440 1.00 90.12 91 LEU A O 1
ATOM 741 N N . GLN A 1 92 ? -6.628 -12.494 2.021 1.00 91.44 92 GLN A N 1
ATOM 742 C CA . GLN A 1 92 ? -7.668 -11.580 1.517 1.00 91.44 92 GLN A CA 1
ATOM 743 C C . GLN A 1 92 ? -8.003 -11.816 0.039 1.00 91.44 92 GLN A C 1
ATOM 745 O O . GLN A 1 92 ? -9.162 -11.779 -0.359 1.00 91.44 92 GLN A O 1
ATOM 750 N N . GLY A 1 93 ? -6.987 -12.089 -0.783 1.00 91.62 93 GLY A N 1
ATOM 751 C CA . GLY A 1 93 ? -7.115 -12.252 -2.231 1.00 91.62 93 GLY A CA 1
ATOM 752 C C . GLY A 1 93 ? -6.059 -11.470 -3.012 1.00 91.62 93 GLY A C 1
ATOM 753 O O . GLY A 1 93 ? -5.314 -10.668 -2.457 1.00 91.62 93 GLY A O 1
ATOM 754 N N . ALA A 1 94 ? -5.989 -11.709 -4.324 1.00 94.12 94 ALA A N 1
ATOM 755 C CA . ALA A 1 94 ? -5.065 -11.027 -5.243 1.00 94.12 94 ALA A CA 1
ATOM 756 C C . ALA A 1 94 ? -5.209 -9.497 -5.254 1.00 94.12 94 ALA A C 1
ATOM 758 O O . ALA A 1 94 ? -4.245 -8.795 -5.549 1.00 94.12 94 ALA A O 1
ATOM 759 N N . HIS A 1 95 ? -6.389 -9.009 -4.883 1.00 97.25 95 HIS A N 1
ATOM 760 C CA . HIS A 1 95 ? -6.780 -7.609 -4.855 1.00 97.25 95 HIS A CA 1
ATOM 761 C C . HIS A 1 95 ? -7.549 -7.347 -3.570 1.00 97.25 95 HIS A C 1
ATOM 763 O O . HIS A 1 95 ? -8.298 -8.224 -3.128 1.00 97.25 95 HIS A O 1
ATOM 769 N N . VAL A 1 96 ? -7.373 -6.163 -2.989 1.00 97.25 96 VAL A N 1
ATOM 770 C CA . VAL A 1 96 ? -7.949 -5.799 -1.685 1.00 97.25 96 VAL A CA 1
ATOM 771 C C . VAL A 1 96 ? -8.872 -4.591 -1.790 1.00 97.25 96 VAL A C 1
ATOM 773 O O . VAL A 1 96 ? -8.614 -3.664 -2.549 1.00 97.25 96 VAL A O 1
ATOM 776 N N . SER A 1 97 ? -9.940 -4.578 -1.002 1.00 97.75 97 SER A N 1
ATOM 777 C CA . SER A 1 97 ? -10.880 -3.460 -0.903 1.00 97.75 97 SER A CA 1
ATOM 778 C C . SER A 1 97 ? -11.372 -3.305 0.544 1.00 97.75 97 SER A C 1
ATOM 780 O O . SER A 1 97 ? -10.718 -3.730 1.496 1.00 97.75 97 SER A O 1
ATOM 782 N N . THR A 1 98 ? -12.496 -2.621 0.738 1.00 96.88 98 THR A N 1
ATOM 783 C CA . THR A 1 98 ? -13.058 -2.291 2.054 1.00 96.88 98 THR A CA 1
ATOM 784 C C . THR A 1 98 ? -13.162 -3.530 2.952 1.00 96.88 98 THR A C 1
ATOM 786 O O . THR A 1 98 ? -13.671 -4.568 2.541 1.00 96.88 98 THR A O 1
ATOM 789 N N . HIS A 1 99 ? -12.712 -3.382 4.201 1.00 94.75 99 HIS A N 1
ATOM 790 C CA . HIS A 1 99 ? -12.565 -4.399 5.253 1.00 94.75 99 HIS A CA 1
ATOM 791 C C . HIS A 1 99 ? -11.383 -5.361 5.115 1.00 94.75 99 HIS A C 1
ATOM 793 O O . HIS A 1 99 ? -11.028 -6.011 6.107 1.00 94.75 99 HIS A O 1
ATOM 799 N N . ASP A 1 100 ? -10.704 -5.398 3.971 1.00 95.31 100 ASP A N 1
ATOM 800 C CA . ASP A 1 100 ? -9.461 -6.145 3.871 1.00 95.31 100 ASP A CA 1
ATOM 801 C C . ASP A 1 100 ? -8.364 -5.489 4.709 1.00 95.31 100 ASP A C 1
ATOM 803 O O . ASP A 1 100 ? -8.312 -4.280 4.962 1.00 95.31 100 ASP A O 1
ATOM 807 N N . ARG A 1 101 ? -7.462 -6.342 5.178 1.00 95.88 101 ARG A N 1
ATOM 808 C CA . ARG A 1 101 ? -6.337 -5.977 6.036 1.00 95.88 101 ARG A CA 1
ATOM 809 C C . ARG A 1 101 ? -5.030 -6.305 5.367 1.00 95.88 101 ARG A C 1
ATOM 811 O O . ARG A 1 101 ? -4.883 -7.411 4.858 1.00 95.88 101 ARG A O 1
ATOM 818 N N . LEU A 1 102 ? -4.084 -5.383 5.472 1.00 97.56 102 LEU A N 1
ATOM 819 C CA . LEU A 1 102 ? -2.697 -5.564 5.073 1.00 97.56 102 LEU A CA 1
ATOM 820 C C . LEU A 1 102 ? -1.928 -6.197 6.236 1.00 97.56 102 LEU A C 1
ATOM 822 O O . LEU A 1 102 ? -1.889 -5.634 7.335 1.00 97.56 102 LEU A O 1
ATOM 826 N N . TRP A 1 103 ? -1.351 -7.375 6.012 1.00 97.44 103 TRP A N 1
ATOM 827 C CA . TRP A 1 103 ? -0.733 -8.199 7.055 1.00 97.44 103 TRP A CA 1
ATOM 828 C C . TRP A 1 103 ? 0.783 -8.032 7.090 1.00 97.44 103 TRP A C 1
ATOM 830 O O . TRP A 1 103 ? 1.420 -7.919 6.042 1.00 97.44 103 TRP A O 1
ATOM 840 N N . SER A 1 104 ? 1.365 -8.055 8.290 1.00 98.38 104 SER A N 1
ATOM 841 C CA . SER A 1 104 ? 2.815 -8.028 8.463 1.00 98.38 104 SER A CA 1
ATOM 842 C C . SER A 1 104 ? 3.491 -9.380 8.212 1.00 98.38 104 SER A C 1
ATOM 844 O O . SER A 1 104 ? 2.864 -10.444 8.217 1.00 98.38 104 SER A O 1
ATOM 846 N N . ASN A 1 105 ? 4.798 -9.329 7.966 1.00 98.50 105 ASN A N 1
ATOM 847 C CA . ASN A 1 105 ? 5.674 -10.482 7.777 1.00 98.50 105 ASN A CA 1
ATOM 848 C C . ASN A 1 105 ? 5.900 -11.297 9.065 1.00 98.50 105 ASN A C 1
ATOM 850 O O . ASN A 1 105 ? 5.598 -10.867 10.177 1.00 98.50 105 ASN A O 1
ATOM 854 N N . LEU A 1 106 ? 6.462 -12.501 8.915 1.00 97.44 106 LEU A N 1
ATOM 855 C CA . LEU A 1 106 ? 6.905 -13.312 10.053 1.00 97.44 106 LEU A CA 1
ATOM 856 C C . LEU A 1 106 ? 8.119 -12.676 10.752 1.00 97.44 106 LEU A C 1
ATOM 858 O O . LEU A 1 106 ? 8.954 -12.070 10.076 1.00 97.44 106 LEU A O 1
ATOM 862 N N . PRO A 1 107 ? 8.254 -12.851 12.079 1.00 97.50 107 PRO A N 1
ATOM 863 C CA . PRO A 1 107 ? 7.381 -13.622 12.977 1.00 97.50 107 PRO A CA 1
ATOM 864 C C . PRO A 1 107 ? 6.169 -12.838 13.520 1.00 97.50 107 PRO A C 1
ATOM 866 O O . PRO A 1 107 ? 5.470 -13.344 14.390 1.00 97.50 107 PRO A O 1
ATOM 869 N N . PHE A 1 108 ? 5.921 -11.617 13.041 1.00 97.62 108 PHE A N 1
ATOM 870 C CA . PHE A 1 108 ? 4.930 -10.708 13.623 1.00 97.62 108 PHE A CA 1
ATOM 871 C C . PHE A 1 108 ? 3.481 -11.079 13.282 1.00 97.62 108 PHE A C 1
ATOM 873 O O . PHE A 1 108 ? 2.644 -11.129 14.178 1.00 97.62 108 PHE A O 1
ATOM 880 N N . LEU A 1 109 ? 3.200 -11.327 11.996 1.00 95.62 109 LEU A N 1
ATOM 881 C CA . LEU A 1 109 ? 1.906 -11.749 11.436 1.00 95.62 109 LEU A CA 1
ATOM 882 C C . LEU A 1 109 ? 0.673 -11.128 12.121 1.00 95.62 109 LEU A C 1
ATOM 884 O O . LEU A 1 109 ? -0.152 -11.816 12.727 1.00 95.62 109 LEU A O 1
ATOM 888 N N . ARG A 1 110 ? 0.512 -9.814 11.977 1.00 95.50 110 ARG A N 1
ATOM 889 C CA . ARG A 1 110 ? -0.670 -9.080 12.449 1.00 95.50 110 ARG A CA 1
ATOM 890 C C . ARG A 1 110 ? -1.139 -8.050 11.420 1.00 95.50 110 ARG A C 1
ATOM 892 O O . ARG A 1 110 ? -0.375 -7.688 10.525 1.00 95.50 110 ARG A O 1
ATOM 899 N N . PRO A 1 111 ? -2.370 -7.532 11.536 1.00 95.69 111 PRO A N 1
ATOM 900 C CA . PRO A 1 111 ? -2.801 -6.400 10.727 1.00 95.69 111 PRO A CA 1
ATOM 901 C C . PRO A 1 111 ? -1.943 -5.156 10.992 1.00 95.69 111 PRO A C 1
ATOM 903 O O . PRO A 1 111 ? -1.732 -4.769 12.147 1.00 95.69 111 PRO A O 1
ATOM 906 N N . LEU A 1 112 ? -1.480 -4.522 9.915 1.00 97.69 112 LEU A N 1
ATOM 907 C CA . LEU A 1 112 ? -0.851 -3.198 9.932 1.00 97.69 112 LEU A CA 1
ATOM 908 C C . LEU A 1 112 ? -1.861 -2.102 9.586 1.00 97.69 112 LEU A C 1
ATOM 910 O O . LEU A 1 112 ? -1.864 -1.047 10.214 1.00 97.69 112 LEU A O 1
ATOM 914 N N . VAL A 1 113 ? -2.720 -2.366 8.598 1.00 97.00 113 VAL A N 1
ATOM 915 C CA . VAL A 1 113 ? -3.721 -1.427 8.072 1.00 97.00 113 VAL A CA 1
ATOM 916 C C . VAL A 1 113 ? -5.007 -2.192 7.768 1.00 97.00 113 VAL A C 1
ATOM 918 O O . VAL A 1 113 ? -4.943 -3.313 7.266 1.00 97.00 113 VAL A O 1
ATOM 921 N N . THR A 1 114 ? -6.157 -1.572 8.034 1.00 97.19 114 THR A N 1
ATOM 922 C CA . THR A 1 114 ? -7.476 -2.023 7.561 1.00 97.19 114 THR A CA 1
ATOM 923 C C . THR A 1 114 ? -8.018 -0.989 6.582 1.00 97.19 114 THR A C 1
ATOM 925 O O . THR A 1 114 ? -8.035 0.203 6.903 1.00 97.19 114 THR A O 1
ATOM 928 N N . ILE A 1 115 ? -8.465 -1.424 5.406 1.00 97.75 115 ILE A N 1
ATOM 929 C CA . ILE A 1 115 ? -9.106 -0.547 4.424 1.00 97.75 115 ILE A CA 1
ATOM 930 C C . ILE A 1 115 ? -10.513 -0.227 4.931 1.00 97.75 115 ILE A C 1
ATOM 932 O O . ILE A 1 115 ? -11.329 -1.122 5.130 1.00 97.75 115 ILE A O 1
ATOM 936 N N . THR A 1 116 ? -10.787 1.052 5.186 1.00 96.31 116 THR A N 1
ATOM 937 C CA . THR A 1 116 ? -12.079 1.499 5.745 1.00 96.31 116 THR A CA 1
ATOM 938 C C . THR A 1 116 ? -13.042 2.034 4.696 1.00 96.31 116 THR A C 1
ATOM 940 O O . THR A 1 116 ? -14.226 2.162 4.978 1.00 96.31 116 THR A O 1
ATOM 943 N N . ASP A 1 117 ? -12.542 2.376 3.512 1.00 97.25 117 ASP A N 1
ATOM 944 C CA . ASP A 1 117 ? -13.336 2.907 2.413 1.00 97.25 117 ASP A CA 1
ATOM 945 C C . ASP A 1 117 ? -12.562 2.745 1.106 1.00 97.25 117 ASP A C 1
ATOM 947 O O . ASP A 1 117 ? -11.340 2.923 1.080 1.00 97.25 117 ASP A O 1
ATOM 951 N N . ASP A 1 118 ? -13.288 2.456 0.036 1.00 97.81 118 ASP A N 1
ATOM 952 C CA . ASP A 1 118 ? -12.783 2.373 -1.327 1.00 97.81 118 ASP A CA 1
ATOM 953 C C . ASP A 1 118 ? -13.851 2.937 -2.271 1.00 97.81 118 ASP A C 1
ATOM 955 O O . ASP A 1 118 ? -14.905 2.336 -2.489 1.00 97.81 118 ASP A O 1
ATOM 959 N N . SER A 1 119 ? -13.581 4.116 -2.835 1.00 97.12 119 SER A N 1
ATOM 960 C CA . SER A 1 119 ? -14.499 4.784 -3.761 1.00 97.12 119 SER A CA 1
ATOM 961 C C . SER A 1 119 ? -14.615 4.085 -5.118 1.00 97.12 119 SER A C 1
ATOM 963 O O . SER A 1 119 ? -15.480 4.457 -5.907 1.00 97.12 119 SER A O 1
ATOM 965 N N . LEU A 1 120 ? -13.743 3.118 -5.411 1.00 97.44 120 LEU A N 1
ATOM 966 C CA . LEU A 1 120 ? -13.720 2.347 -6.652 1.00 97.44 120 LEU A CA 1
ATOM 967 C C . LEU A 1 120 ? -14.213 0.906 -6.458 1.00 97.44 120 LEU A C 1
ATOM 969 O O . LEU A 1 120 ? -14.180 0.123 -7.405 1.00 97.44 120 LEU A O 1
ATOM 973 N N . ALA A 1 121 ? -14.737 0.560 -5.277 1.00 95.94 121 ALA A N 1
ATOM 974 C CA . ALA A 1 121 ? -15.197 -0.795 -4.963 1.00 95.94 121 ALA A CA 1
ATOM 975 C C . ALA A 1 121 ? -16.256 -1.332 -5.947 1.00 95.94 121 ALA A C 1
ATOM 977 O O . ALA A 1 121 ? -16.355 -2.540 -6.161 1.00 95.94 121 ALA A O 1
ATOM 978 N N . SER A 1 122 ? -17.037 -0.447 -6.578 1.00 96.94 122 SER A N 1
ATOM 979 C CA . SER A 1 122 ? -18.037 -0.813 -7.588 1.00 96.94 122 SER A CA 1
ATOM 980 C C . SER A 1 122 ? -17.447 -1.301 -8.914 1.00 96.94 122 SER A C 1
ATOM 982 O O . SER A 1 122 ? -18.202 -1.827 -9.728 1.00 96.94 122 SER A O 1
ATOM 984 N N . TYR A 1 123 ? -16.136 -1.149 -9.141 1.00 97.19 123 TYR A N 1
ATOM 985 C CA . TYR A 1 123 ? -15.459 -1.663 -10.334 1.00 97.19 123 TYR A CA 1
ATOM 986 C C . TYR A 1 123 ? -15.606 -3.185 -10.462 1.00 97.19 123 TYR A C 1
ATOM 988 O O . TYR A 1 123 ? -15.846 -3.698 -11.550 1.00 97.19 123 TYR A O 1
ATOM 996 N N . GLY A 1 124 ? -15.521 -3.907 -9.340 1.00 93.69 124 GLY A N 1
ATOM 997 C CA . GLY A 1 124 ? -15.682 -5.357 -9.321 1.00 93.69 124 GLY A CA 1
ATOM 998 C C . GLY A 1 124 ? -14.587 -6.082 -10.106 1.00 93.69 124 GLY A C 1
ATOM 999 O O . GLY A 1 124 ? -13.403 -5.919 -9.809 1.00 93.69 124 GLY A O 1
ATOM 1000 N N . ILE A 1 125 ? -15.007 -6.927 -11.047 1.00 94.25 125 ILE A N 1
ATOM 1001 C CA . ILE A 1 125 ? -14.146 -7.712 -11.935 1.00 94.25 125 ILE A CA 1
ATOM 1002 C C . ILE A 1 125 ? -14.554 -7.381 -13.371 1.00 94.25 125 ILE A C 1
ATOM 1004 O O . ILE A 1 125 ? -15.743 -7.467 -13.689 1.00 94.25 125 ILE A O 1
ATOM 1008 N N . ASP A 1 126 ? -13.598 -7.003 -14.215 1.00 93.75 126 ASP A N 1
ATOM 1009 C CA . ASP A 1 126 ? -13.860 -6.733 -15.630 1.00 93.75 126 ASP A CA 1
ATOM 1010 C C . ASP A 1 126 ? -13.936 -8.019 -16.484 1.00 93.75 126 ASP A C 1
ATOM 1012 O O . ASP A 1 126 ? -13.757 -9.141 -16.003 1.00 93.75 126 ASP A O 1
ATOM 1016 N N . GLU A 1 127 ? -14.214 -7.857 -17.779 1.00 92.25 127 GLU A N 1
ATOM 1017 C CA . GLU A 1 127 ? -14.348 -8.953 -18.752 1.00 92.25 127 GLU A CA 1
ATOM 1018 C C . GLU A 1 127 ? -13.058 -9.755 -19.006 1.00 92.25 127 GLU A C 1
ATOM 1020 O O . GLU A 1 127 ? -13.112 -10.850 -19.568 1.00 92.25 127 GLU A O 1
ATOM 1025 N N . HIS A 1 128 ? -11.910 -9.243 -18.565 1.00 89.56 128 HIS A N 1
ATOM 1026 C CA . HIS A 1 128 ? -10.601 -9.885 -18.642 1.00 89.56 128 HIS A CA 1
ATOM 1027 C C . HIS A 1 128 ? -10.135 -10.444 -17.288 1.00 89.56 128 HIS A C 1
ATOM 1029 O O . HIS A 1 128 ? -9.014 -10.941 -17.187 1.00 89.56 128 HIS A O 1
ATOM 1035 N N . GLY A 1 129 ? -10.971 -10.377 -16.246 1.00 90.56 129 GLY A N 1
ATOM 1036 C CA . GLY A 1 129 ? -10.594 -10.776 -14.888 1.00 90.56 129 GLY A CA 1
ATOM 1037 C C . GLY A 1 129 ? -9.807 -9.706 -14.123 1.00 90.56 129 GLY A C 1
ATOM 1038 O O . GLY A 1 129 ? -9.282 -9.987 -13.042 1.00 90.56 129 GLY A O 1
ATOM 1039 N N . GLY A 1 130 ? -9.715 -8.491 -14.664 1.00 94.19 130 GLY A N 1
ATOM 1040 C CA . GLY A 1 130 ? -9.050 -7.346 -14.063 1.00 94.19 130 GLY A CA 1
ATOM 1041 C C . GLY A 1 130 ? -9.790 -6.825 -12.835 1.00 94.19 130 GLY A C 1
ATOM 1042 O O . GLY A 1 130 ? -11.020 -6.770 -12.791 1.00 94.19 130 GLY A O 1
ATOM 1043 N N . ARG A 1 131 ? -9.025 -6.454 -11.809 1.00 96.69 131 ARG A N 1
ATOM 1044 C CA . ARG A 1 131 ? -9.502 -5.875 -10.546 1.00 96.69 131 ARG A CA 1
ATOM 1045 C C . ARG A 1 131 ? -8.529 -4.790 -10.083 1.00 96.69 131 ARG A C 1
ATOM 1047 O O . ARG A 1 131 ? -7.367 -4.775 -10.488 1.00 96.69 131 ARG A O 1
ATOM 1054 N N . LEU A 1 132 ? -8.997 -3.890 -9.220 1.00 97.88 132 LEU A N 1
ATOM 1055 C CA . LEU A 1 132 ? -8.202 -2.776 -8.691 1.00 97.88 132 LEU A CA 1
ATOM 1056 C C . LEU A 1 132 ? -7.463 -3.141 -7.398 1.00 97.88 132 LEU A C 1
ATOM 1058 O O . LEU A 1 132 ? -7.920 -4.007 -6.661 1.00 97.88 132 LEU A O 1
ATOM 1062 N N . HIS A 1 133 ? -6.381 -2.422 -7.083 1.00 98.19 133 HIS A N 1
ATOM 1063 C CA . HIS A 1 133 ? -5.645 -2.524 -5.810 1.00 98.19 133 HIS A CA 1
ATOM 1064 C C . HIS A 1 133 ? -4.943 -3.874 -5.609 1.00 98.19 133 HIS A C 1
ATOM 1066 O O . HIS A 1 133 ? -5.264 -4.630 -4.688 1.00 98.19 133 HIS A O 1
ATOM 1072 N N . ASP A 1 134 ? -3.991 -4.197 -6.485 1.00 96.69 134 ASP A N 1
ATOM 1073 C CA . ASP A 1 134 ? -3.403 -5.536 -6.523 1.00 96.69 134 ASP A CA 1
ATOM 1074 C C . ASP A 1 134 ? -2.230 -5.772 -5.563 1.00 96.69 134 ASP A C 1
ATOM 1076 O O . ASP A 1 134 ? -1.502 -4.863 -5.160 1.00 96.69 134 ASP A O 1
ATOM 1080 N N . LEU A 1 135 ? -2.061 -7.053 -5.240 1.00 96.69 135 LEU A N 1
ATOM 1081 C CA . LEU A 1 135 ? -0.946 -7.673 -4.520 1.00 96.69 135 LEU A CA 1
ATOM 1082 C C . LEU A 1 135 ? -0.266 -8.747 -5.394 1.00 96.69 135 LEU A C 1
ATOM 1084 O O . LEU A 1 135 ? 0.320 -9.710 -4.880 1.00 96.69 135 LEU A O 1
ATOM 1088 N N . LEU A 1 136 ? -0.452 -8.678 -6.712 1.00 93.00 136 LEU A N 1
ATOM 1089 C CA . LEU A 1 136 ? 0.096 -9.628 -7.680 1.00 93.00 136 LEU A CA 1
ATOM 1090 C C . LEU A 1 136 ? 1.513 -9.224 -8.074 1.00 93.00 136 LEU A C 1
ATOM 1092 O O . LEU A 1 136 ? 2.401 -10.078 -8.106 1.00 93.00 136 LEU A O 1
ATOM 1096 N N . GLY A 1 137 ? 1.706 -7.932 -8.337 1.00 90.44 137 GLY A N 1
ATOM 1097 C CA . GLY A 1 137 ? 2.987 -7.365 -8.728 1.00 90.44 137 GLY A CA 1
ATOM 1098 C C . GLY A 1 137 ? 3.964 -7.189 -7.566 1.00 90.44 137 GLY A C 1
ATOM 1099 O O . GLY A 1 137 ? 3.623 -7.303 -6.390 1.00 90.44 137 GLY A O 1
ATOM 1100 N N . THR A 1 138 ? 5.207 -6.875 -7.921 1.00 92.50 138 THR A N 1
ATOM 1101 C CA . THR A 1 138 ? 6.256 -6.488 -6.972 1.00 92.50 138 THR A CA 1
ATOM 1102 C C . THR A 1 138 ? 6.339 -4.968 -6.860 1.00 92.50 138 THR A C 1
ATOM 1104 O O . THR A 1 138 ? 6.062 -4.427 -5.794 1.00 92.50 138 THR A O 1
ATOM 1107 N N . ARG A 1 139 ? 6.784 -4.315 -7.940 1.00 95.50 139 ARG A N 1
ATOM 1108 C CA . ARG A 1 139 ? 6.936 -2.870 -8.204 1.00 95.50 139 ARG A CA 1
ATOM 1109 C C . ARG A 1 139 ? 7.757 -2.711 -9.482 1.00 95.50 139 ARG A C 1
ATOM 1111 O O . ARG A 1 139 ? 8.580 -3.576 -9.778 1.00 95.50 139 ARG A O 1
ATOM 1118 N N . CYS A 1 140 ? 7.620 -1.602 -10.205 1.00 93.75 140 CYS A N 1
ATOM 1119 C CA . CYS A 1 140 ? 8.603 -1.299 -11.248 1.00 93.75 140 CYS A CA 1
ATOM 1120 C C . CYS A 1 140 ? 9.964 -0.966 -10.616 1.00 93.75 140 CYS A C 1
ATOM 1122 O O . CYS A 1 140 ? 10.046 -0.299 -9.572 1.00 93.75 140 CYS A O 1
ATOM 1124 N N . ASP A 1 141 ? 11.042 -1.441 -11.240 1.00 95.25 141 ASP A N 1
ATOM 1125 C CA . ASP A 1 141 ? 12.390 -1.337 -10.695 1.00 95.25 141 ASP A CA 1
ATOM 1126 C C . ASP A 1 141 ? 13.455 -1.093 -11.788 1.00 95.25 141 ASP A C 1
ATOM 1128 O O . ASP A 1 141 ? 13.278 -1.476 -12.951 1.00 95.25 141 ASP A O 1
ATOM 1132 N N . PRO A 1 142 ? 14.565 -0.411 -11.438 1.00 93.31 142 PRO A N 1
ATOM 1133 C CA . PRO A 1 142 ? 15.619 -0.077 -12.394 1.00 93.31 142 PRO A CA 1
ATOM 1134 C C . PRO A 1 142 ? 16.380 -1.299 -12.905 1.00 93.31 142 PRO A C 1
ATOM 1136 O O . PRO A 1 142 ? 16.952 -1.231 -13.991 1.00 93.31 142 PRO A O 1
ATOM 1139 N N . TYR A 1 143 ? 16.386 -2.404 -12.161 1.00 95.31 143 TYR A N 1
ATOM 1140 C CA . TYR A 1 143 ? 17.180 -3.586 -12.473 1.00 95.31 143 TYR A CA 1
ATOM 1141 C C . TYR A 1 143 ? 16.551 -4.383 -13.612 1.00 95.31 143 TYR A C 1
ATOM 1143 O O . TYR A 1 143 ? 17.230 -4.689 -14.592 1.00 95.31 143 TYR A O 1
ATOM 1151 N N . VAL A 1 144 ? 15.243 -4.638 -13.542 1.00 92.69 144 VAL A N 1
ATOM 1152 C CA . VAL A 1 144 ? 14.479 -5.249 -14.636 1.00 92.69 144 VAL A CA 1
ATOM 1153 C C . VAL A 1 144 ? 14.517 -4.350 -15.868 1.0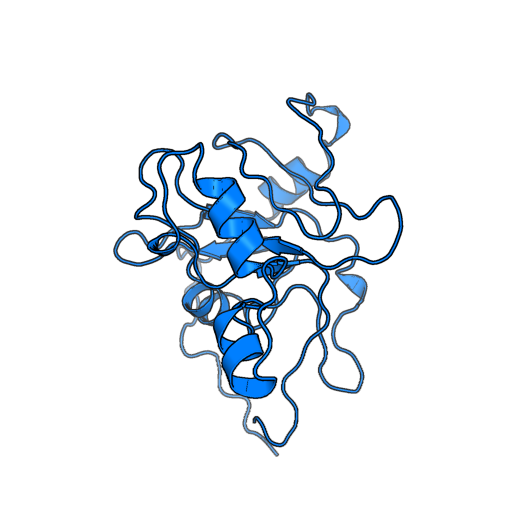0 92.69 144 VAL A C 1
ATOM 1155 O O . VAL A 1 144 ? 14.758 -4.841 -16.969 1.00 92.69 144 VAL A O 1
ATOM 1158 N N . ASN A 1 145 ? 14.377 -3.029 -15.707 1.00 91.38 145 ASN A N 1
ATOM 1159 C CA . ASN A 1 145 ? 14.493 -2.109 -16.839 1.00 91.38 145 ASN A CA 1
ATOM 1160 C C . ASN A 1 145 ? 15.865 -2.196 -17.521 1.00 91.38 145 ASN A C 1
ATOM 1162 O O . ASN A 1 145 ? 15.931 -2.323 -18.743 1.00 91.38 145 ASN A O 1
ATOM 1166 N N . LYS A 1 146 ? 16.955 -2.167 -16.744 1.00 94.12 146 LYS A N 1
ATOM 1167 C CA . LYS A 1 146 ? 18.320 -2.283 -17.269 1.00 94.12 146 LYS A CA 1
ATOM 1168 C C . LYS A 1 146 ? 18.537 -3.624 -17.965 1.00 94.12 146 LYS A C 1
ATOM 1170 O O . LYS A 1 146 ? 19.122 -3.657 -19.043 1.00 94.12 146 LYS A O 1
ATOM 1175 N N . MET A 1 147 ? 18.036 -4.711 -17.380 1.00 94.88 147 MET A N 1
ATOM 1176 C CA . MET A 1 147 ? 18.109 -6.057 -17.954 1.00 94.88 147 MET A CA 1
ATOM 1177 C C . MET A 1 147 ? 17.388 -6.150 -19.305 1.00 94.88 147 MET A C 1
ATOM 1179 O O . MET A 1 147 ? 17.907 -6.776 -20.224 1.00 94.88 147 MET A O 1
ATOM 1183 N N . LEU A 1 148 ? 16.205 -5.540 -19.431 1.00 93.31 148 LEU A N 1
ATOM 1184 C CA . LEU A 1 148 ? 15.380 -5.628 -20.639 1.00 93.31 148 LEU A CA 1
ATOM 1185 C C . LEU A 1 148 ? 15.793 -4.642 -21.738 1.00 93.31 148 LEU A C 1
ATOM 1187 O O . LEU A 1 148 ? 15.680 -4.964 -22.917 1.00 93.31 148 LEU A O 1
ATOM 1191 N N . THR A 1 149 ? 16.235 -3.439 -21.369 1.00 93.38 149 THR A N 1
ATOM 1192 C CA . THR A 1 149 ? 16.451 -2.331 -22.320 1.00 93.38 149 THR A CA 1
ATOM 1193 C C . THR A 1 149 ? 17.915 -1.947 -22.502 1.00 93.38 149 THR A C 1
ATOM 1195 O O . THR A 1 149 ? 18.247 -1.281 -23.476 1.00 93.38 149 THR A O 1
ATOM 1198 N N . GLY A 1 150 ? 18.799 -2.334 -21.578 1.00 92.81 150 GLY A N 1
ATOM 1199 C CA . GLY A 1 150 ? 20.185 -1.862 -21.533 1.00 92.81 150 GLY A CA 1
ATOM 1200 C C . GLY A 1 150 ? 20.355 -0.441 -20.978 1.00 92.81 150 GLY A C 1
ATOM 1201 O O . GLY A 1 150 ? 21.486 -0.030 -20.711 1.00 92.81 150 GLY A O 1
ATOM 1202 N N . GLU A 1 151 ? 19.267 0.284 -20.710 1.00 89.69 151 GLU A N 1
ATOM 1203 C CA . GLU A 1 151 ? 19.281 1.691 -20.299 1.00 89.69 151 GLU A CA 1
ATOM 1204 C C . GLU A 1 151 ? 19.060 1.872 -18.791 1.00 89.69 151 GLU A C 1
ATOM 1206 O O . GLU A 1 151 ? 18.279 1.159 -18.151 1.00 89.69 151 GLU A O 1
ATOM 1211 N N . ASP A 1 152 ? 19.739 2.866 -18.216 1.00 90.06 152 ASP A N 1
ATOM 1212 C CA . ASP A 1 152 ? 19.548 3.253 -16.819 1.00 90.06 152 ASP A CA 1
ATOM 1213 C C . ASP A 1 152 ? 18.379 4.235 -16.683 1.00 90.06 152 ASP A C 1
ATOM 1215 O O . ASP A 1 152 ? 18.304 5.259 -17.362 1.00 90.06 152 ASP A O 1
ATOM 1219 N N . PHE A 1 153 ? 17.462 3.944 -15.760 1.00 88.81 153 PHE A N 1
ATOM 1220 C CA . PHE A 1 153 ? 16.366 4.845 -15.410 1.00 88.81 153 PHE A CA 1
ATOM 1221 C C . PHE A 1 153 ? 16.097 4.780 -13.909 1.00 88.81 153 PHE A C 1
ATOM 1223 O O . PHE A 1 153 ? 15.859 3.708 -13.365 1.00 88.81 153 PHE A O 1
ATOM 1230 N N . HIS A 1 154 ? 16.117 5.923 -13.219 1.00 88.56 154 HIS A N 1
ATOM 1231 C CA . HIS A 1 154 ? 16.133 5.970 -11.745 1.00 88.56 154 HIS A CA 1
ATOM 1232 C C . HIS A 1 154 ? 14.829 6.471 -11.104 1.00 88.56 154 HIS A C 1
ATOM 1234 O O . HIS A 1 154 ? 14.788 6.757 -9.902 1.00 88.56 154 HIS A O 1
ATOM 1240 N N . HIS A 1 155 ? 13.760 6.597 -11.892 1.00 93.19 155 HIS A N 1
ATOM 1241 C CA . HIS A 1 155 ? 12.458 7.126 -11.463 1.00 93.19 155 HIS A CA 1
ATOM 1242 C C . HIS A 1 155 ? 11.361 6.057 -11.349 1.00 93.19 155 HIS A C 1
ATOM 1244 O O . HIS A 1 155 ? 10.174 6.381 -11.304 1.00 93.19 155 HIS A O 1
ATOM 1250 N N . HIS A 1 156 ? 11.767 4.791 -11.258 1.00 95.69 156 HIS A N 1
ATOM 1251 C CA . HIS A 1 156 ? 10.892 3.667 -10.933 1.00 95.69 156 HIS A CA 1
ATOM 1252 C C . HIS A 1 156 ? 10.408 3.716 -9.481 1.00 95.69 156 HIS A C 1
ATOM 1254 O O . HIS A 1 156 ? 11.077 4.291 -8.615 1.00 95.69 156 HIS A O 1
ATOM 1260 N N . CYS A 1 157 ? 9.275 3.073 -9.198 1.00 96.19 157 CYS A N 1
ATOM 1261 C CA . CYS A 1 157 ? 8.681 2.993 -7.866 1.00 96.19 157 CYS A CA 1
ATOM 1262 C C . CYS A 1 157 ? 9.659 2.437 -6.831 1.00 96.19 157 CYS A C 1
ATOM 1264 O O . CYS A 1 157 ? 9.775 3.017 -5.754 1.00 96.19 157 CYS A O 1
ATOM 1266 N N . HIS A 1 158 ? 10.450 1.415 -7.170 1.00 97.88 158 HIS A N 1
ATOM 1267 C CA . HIS A 1 158 ? 11.493 0.922 -6.272 1.00 97.88 158 HIS A CA 1
ATOM 1268 C C . HIS A 1 158 ? 12.484 2.024 -5.859 1.00 97.88 158 HIS A C 1
ATOM 1270 O O . HIS A 1 158 ? 12.681 2.262 -4.670 1.00 97.88 158 HIS A O 1
ATOM 1276 N N . SER A 1 159 ? 13.044 2.764 -6.819 1.00 97.69 159 SER A N 1
ATOM 1277 C CA . SER A 1 159 ? 13.979 3.859 -6.531 1.00 97.69 159 SER A CA 1
ATOM 1278 C C . SER A 1 159 ? 13.316 5.014 -5.769 1.00 97.69 159 SER A C 1
ATOM 1280 O O . SER A 1 159 ? 13.951 5.646 -4.922 1.00 97.69 159 SER A O 1
ATOM 1282 N N . ASN A 1 160 ? 12.040 5.293 -6.052 1.00 98.44 160 ASN A N 1
ATOM 1283 C CA . ASN A 1 160 ? 11.245 6.309 -5.359 1.00 98.44 160 ASN A CA 1
ATOM 1284 C C . ASN A 1 160 ? 11.016 5.944 -3.888 1.00 98.44 160 ASN A C 1
ATOM 1286 O O . ASN A 1 160 ? 11.239 6.785 -3.017 1.00 98.44 160 ASN A O 1
ATOM 1290 N N . LEU A 1 161 ? 10.628 4.697 -3.612 1.00 98.44 161 LEU A N 1
ATOM 1291 C CA . LEU A 1 161 ? 10.444 4.173 -2.259 1.00 98.44 161 LEU A CA 1
ATOM 1292 C C . LEU A 1 161 ? 11.765 4.170 -1.490 1.00 98.44 161 LEU A C 1
ATOM 1294 O O . LEU A 1 161 ? 11.802 4.683 -0.375 1.00 98.44 161 LEU A O 1
ATOM 1298 N N . THR A 1 162 ? 12.856 3.704 -2.106 1.00 98.50 162 THR A N 1
ATOM 1299 C CA . THR A 1 162 ? 14.190 3.728 -1.489 1.00 98.50 162 THR A CA 1
ATOM 1300 C C . THR A 1 162 ? 14.550 5.140 -1.040 1.00 98.50 162 THR A C 1
ATOM 1302 O O . THR A 1 162 ? 14.813 5.358 0.139 1.00 98.50 162 THR A O 1
ATOM 1305 N N . ARG A 1 163 ? 14.473 6.138 -1.933 1.00 98.50 163 ARG A N 1
ATOM 1306 C CA . ARG A 1 163 ? 14.755 7.540 -1.572 1.00 98.50 163 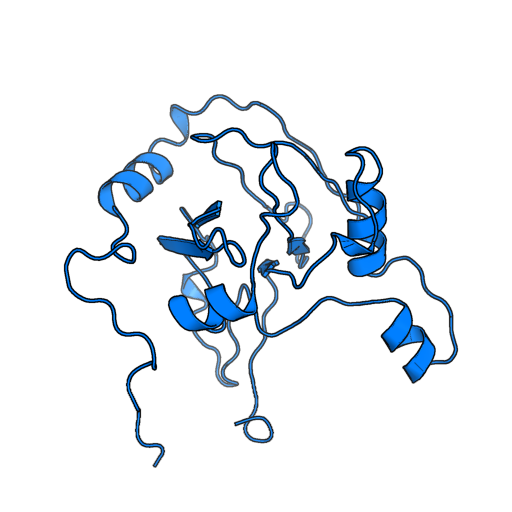ARG A CA 1
ATOM 1307 C C . ARG A 1 163 ? 13.835 8.072 -0.475 1.00 98.50 163 ARG A C 1
ATOM 1309 O O . ARG A 1 163 ? 14.293 8.833 0.372 1.00 98.50 163 ARG A O 1
ATOM 1316 N N . ALA A 1 164 ? 12.562 7.684 -0.487 1.00 98.44 164 ALA A N 1
ATOM 1317 C CA . ALA A 1 164 ? 11.580 8.140 0.488 1.00 98.44 164 ALA A CA 1
ATOM 1318 C C . ALA A 1 164 ? 11.877 7.647 1.911 1.00 98.44 164 ALA A C 1
ATOM 1320 O O . ALA A 1 164 ? 11.560 8.352 2.870 1.00 98.44 164 ALA A O 1
ATOM 1321 N N . VAL A 1 165 ? 12.482 6.464 2.056 1.00 98.38 165 VAL A N 1
ATOM 1322 C CA . VAL A 1 165 ? 12.743 5.853 3.366 1.00 98.38 165 VAL A CA 1
ATOM 1323 C C . VAL A 1 165 ? 14.131 6.160 3.938 1.00 98.38 165 VAL A C 1
ATOM 1325 O O . VAL A 1 165 ? 14.301 6.053 5.153 1.00 98.38 165 VAL A O 1
ATOM 1328 N N . LEU A 1 166 ? 15.090 6.625 3.121 1.00 98.25 166 LEU A N 1
ATOM 1329 C CA . LEU A 1 166 ? 16.432 7.021 3.591 1.00 98.25 166 LEU A CA 1
ATOM 1330 C C . LEU A 1 166 ? 16.400 8.006 4.780 1.00 98.25 166 LEU A C 1
ATOM 1332 O O . LEU A 1 166 ? 17.108 7.764 5.759 1.00 98.25 166 LEU A O 1
ATOM 1336 N N . PRO A 1 167 ? 15.567 9.074 4.787 1.00 97.69 167 PRO A N 1
ATOM 1337 C CA . PRO A 1 167 ? 15.506 10.005 5.919 1.00 97.69 167 PRO A CA 1
ATOM 1338 C C . PRO A 1 167 ? 14.982 9.379 7.220 1.00 97.69 167 PRO A C 1
ATOM 1340 O O . PRO A 1 167 ? 15.121 9.974 8.286 1.00 97.69 167 PRO A O 1
ATOM 1343 N N . HIS A 1 168 ? 14.374 8.192 7.145 1.00 96.81 168 HIS A N 1
ATOM 1344 C CA . HIS A 1 168 ? 13.868 7.436 8.294 1.00 96.81 168 HIS A CA 1
ATOM 1345 C C . HIS A 1 168 ? 14.865 6.377 8.787 1.00 96.81 168 HIS A C 1
ATOM 1347 O O . HIS A 1 168 ? 14.521 5.579 9.656 1.00 96.81 168 HIS A O 1
ATOM 1353 N N . GLY A 1 169 ? 16.096 6.377 8.262 1.00 97.12 169 GLY A N 1
ATOM 1354 C CA . GLY A 1 169 ? 17.158 5.447 8.655 1.00 97.12 169 GLY A CA 1
ATOM 1355 C C . GLY A 1 169 ? 17.028 4.051 8.043 1.00 97.12 169 GLY A C 1
ATOM 1356 O O . GLY A 1 169 ? 17.692 3.129 8.508 1.00 97.12 169 GLY A O 1
ATOM 1357 N N . LEU A 1 170 ? 16.175 3.895 7.028 1.00 98.25 170 LEU A N 1
ATOM 1358 C CA . LEU A 1 170 ? 16.016 2.653 6.275 1.00 98.25 170 LEU A CA 1
ATOM 1359 C C . LEU A 1 170 ? 16.835 2.691 4.987 1.00 98.25 170 LEU A C 1
ATOM 1361 O O . LEU A 1 170 ? 17.330 3.736 4.564 1.00 98.25 170 LEU A O 1
ATOM 1365 N N . THR A 1 171 ? 16.952 1.537 4.349 1.00 98.31 171 THR A N 1
ATOM 1366 C CA . THR A 1 171 ? 17.746 1.318 3.144 1.00 98.31 171 THR A CA 1
ATOM 1367 C C . THR A 1 171 ? 16.904 0.693 2.036 1.00 98.31 171 THR A C 1
ATOM 1369 O O . THR A 1 171 ? 15.739 0.345 2.221 1.00 98.31 171 THR A O 1
ATOM 1372 N N . GLU A 1 172 ? 17.509 0.510 0.864 1.00 98.06 172 GLU A N 1
ATOM 1373 C CA . GLU A 1 172 ? 16.898 -0.219 -0.250 1.00 98.06 172 GLU A CA 1
ATOM 1374 C C . GLU A 1 172 ? 16.424 -1.629 0.144 1.00 98.06 172 GLU A C 1
ATOM 1376 O O . GLU A 1 172 ? 15.376 -2.074 -0.318 1.00 98.06 172 GLU A O 1
ATOM 1381 N N . PHE A 1 173 ? 17.143 -2.301 1.051 1.00 97.94 173 PHE A N 1
ATOM 1382 C CA . PHE A 1 173 ? 16.806 -3.645 1.537 1.00 97.94 173 PHE A CA 1
ATOM 1383 C C . PHE A 1 173 ? 15.510 -3.701 2.356 1.00 97.94 173 PHE A C 1
ATOM 1385 O O . PHE A 1 173 ? 14.950 -4.781 2.552 1.00 97.94 173 PHE A O 1
ATOM 1392 N N . ASP A 1 174 ? 15.029 -2.555 2.837 1.00 98.25 174 ASP A N 1
ATOM 1393 C CA . ASP A 1 174 ? 13.789 -2.459 3.606 1.00 98.25 174 ASP A CA 1
ATOM 1394 C C . ASP A 1 174 ? 12.555 -2.273 2.704 1.00 98.25 174 ASP A C 1
ATOM 1396 O O . ASP A 1 174 ? 11.421 -2.505 3.148 1.00 98.25 174 ASP A O 1
ATOM 1400 N N . VAL A 1 175 ? 12.760 -1.893 1.435 1.00 98.44 175 VAL A N 1
ATOM 1401 C CA . VAL A 1 175 ? 11.709 -1.819 0.410 1.00 98.44 175 VAL A CA 1
ATOM 1402 C C . VAL A 1 175 ? 11.261 -3.230 0.036 1.00 98.44 175 VAL A C 1
ATOM 1404 O O . VAL A 1 175 ? 12.067 -4.141 -0.149 1.00 98.44 175 VAL A O 1
ATOM 1407 N N . HIS A 1 176 ? 9.953 -3.424 -0.071 1.00 98.38 176 HIS A N 1
ATOM 1408 C CA . HIS A 1 176 ? 9.329 -4.734 -0.241 1.00 98.38 176 HIS A CA 1
ATOM 1409 C C . HIS A 1 176 ? 8.198 -4.675 -1.268 1.00 98.38 176 HIS A C 1
ATOM 1411 O O . HIS A 1 176 ? 7.860 -3.606 -1.779 1.00 98.38 176 HIS A O 1
ATOM 1417 N N . ASP A 1 177 ? 7.640 -5.838 -1.602 1.00 98.38 177 ASP A N 1
ATOM 1418 C CA . ASP A 1 177 ? 6.519 -5.928 -2.538 1.00 98.38 177 ASP A CA 1
ATOM 1419 C C . ASP A 1 177 ? 5.338 -5.094 -2.050 1.00 98.38 177 ASP A C 1
ATOM 1421 O O . ASP A 1 177 ? 5.039 -5.037 -0.851 1.00 98.38 177 ASP A O 1
ATOM 1425 N N . VAL A 1 178 ? 4.723 -4.397 -2.995 1.00 98.44 178 VAL A N 1
ATOM 1426 C CA . VAL A 1 178 ? 3.827 -3.279 -2.718 1.00 98.44 178 VAL A CA 1
ATOM 1427 C C . VAL A 1 178 ? 2.367 -3.723 -2.686 1.00 98.44 178 VAL A C 1
ATOM 1429 O O . VAL A 1 178 ? 2.005 -4.818 -3.110 1.00 98.44 178 VAL A O 1
ATOM 1432 N N . LEU A 1 179 ? 1.515 -2.832 -2.190 1.00 98.62 179 LEU A N 1
ATOM 1433 C CA . LEU A 1 179 ? 0.137 -2.743 -2.661 1.00 98.62 179 LEU A CA 1
ATOM 1434 C C . LEU A 1 179 ? 0.100 -1.743 -3.824 1.00 98.62 179 LEU A C 1
ATOM 1436 O O . LEU A 1 179 ? 0.509 -0.594 -3.639 1.00 98.62 179 LEU A O 1
ATOM 1440 N N . ASN A 1 180 ? -0.407 -2.153 -4.985 1.00 98.38 180 ASN A N 1
ATOM 1441 C CA . ASN A 1 180 ? -0.550 -1.295 -6.163 1.00 98.38 180 ASN A CA 1
ATOM 1442 C C . ASN A 1 180 ? -1.885 -0.536 -6.115 1.00 98.38 180 ASN A C 1
ATOM 1444 O O . ASN A 1 180 ? -2.895 -0.970 -6.669 1.00 98.38 180 ASN A O 1
ATOM 1448 N N . ILE A 1 181 ? -1.930 0.601 -5.418 1.00 98.38 181 ILE A N 1
ATOM 1449 C CA . ILE A 1 181 ? -3.156 1.390 -5.237 1.00 98.38 181 ILE A CA 1
ATOM 1450 C C . ILE A 1 181 ? -3.632 1.947 -6.593 1.00 98.38 181 ILE A C 1
ATOM 1452 O O . ILE A 1 181 ? -2.847 2.527 -7.341 1.00 98.38 181 ILE A O 1
ATOM 1456 N N . PHE A 1 182 ? -4.932 1.796 -6.882 1.00 98.19 182 PHE A N 1
ATOM 1457 C CA . PHE A 1 182 ? -5.636 2.221 -8.105 1.00 98.19 182 PHE A CA 1
ATOM 1458 C C . PHE A 1 182 ? -5.251 1.478 -9.389 1.00 98.19 182 PHE A C 1
ATOM 1460 O O . PHE A 1 182 ? -5.871 1.710 -10.425 1.00 98.19 182 PHE A O 1
ATOM 1467 N N . GLN A 1 183 ? -4.256 0.592 -9.351 1.00 98.00 183 GLN A N 1
ATOM 1468 C CA . GLN A 1 183 ? -3.858 -0.168 -10.528 1.00 98.00 183 GLN A CA 1
ATOM 1469 C C . GLN A 1 183 ? -4.882 -1.262 -10.822 1.00 98.00 183 GLN A C 1
ATOM 1471 O O . GLN A 1 183 ? -5.251 -2.005 -9.914 1.00 98.00 183 GLN A O 1
ATOM 1476 N N . CYS A 1 184 ? -5.321 -1.356 -12.082 1.00 97.38 184 CYS A N 1
ATOM 1477 C CA . CYS A 1 184 ? -6.091 -2.494 -12.571 1.00 97.38 184 CYS A CA 1
ATOM 1478 C C . CYS A 1 184 ? -5.141 -3.558 -13.121 1.00 97.38 184 CYS A C 1
ATOM 1480 O O . CYS A 1 184 ? -4.348 -3.269 -14.021 1.00 97.38 184 CYS A O 1
ATOM 1482 N N . THR A 1 185 ? -5.221 -4.770 -12.582 1.00 96.31 185 THR A N 1
ATOM 1483 C CA . THR A 1 185 ? -4.465 -5.933 -13.061 1.00 96.31 185 THR A CA 1
ATOM 1484 C C . THR A 1 185 ? -5.283 -7.208 -12.914 1.00 96.31 185 THR A C 1
ATOM 1486 O O . THR A 1 185 ? -6.232 -7.275 -12.133 1.00 96.31 185 THR A O 1
ATOM 1489 N N . GLY A 1 186 ? -4.892 -8.240 -13.649 1.00 91.94 186 GLY A N 1
ATOM 1490 C CA . GLY A 1 186 ? -5.445 -9.585 -13.566 1.00 91.94 186 GLY A CA 1
ATOM 1491 C C . GLY A 1 186 ? -4.420 -10.591 -14.078 1.00 91.94 186 GLY A C 1
ATOM 1492 O O . GLY A 1 186 ? -3.400 -10.202 -14.647 1.00 91.94 186 GLY A O 1
ATOM 1493 N N . LEU A 1 187 ? -4.689 -11.872 -13.846 1.00 88.94 187 LEU A N 1
ATOM 1494 C CA . LEU A 1 187 ? -3.959 -12.971 -14.475 1.00 88.94 187 LEU A CA 1
ATOM 1495 C C . LEU A 1 187 ? -4.779 -13.457 -15.665 1.00 88.94 187 LEU A C 1
ATOM 1497 O O . LEU A 1 187 ? -6.005 -13.553 -15.565 1.00 88.94 187 LEU A O 1
ATOM 1501 N N . ASN A 1 188 ? -4.120 -13.734 -16.785 1.00 83.12 188 ASN A N 1
ATOM 1502 C CA . ASN A 1 188 ? -4.796 -14.254 -17.969 1.00 83.12 188 ASN A CA 1
ATOM 1503 C C . ASN A 1 188 ? -4.818 -15.797 -17.955 1.00 83.12 188 ASN A C 1
ATOM 1505 O O . ASN A 1 188 ? -4.335 -16.437 -17.025 1.00 83.12 188 ASN A O 1
ATOM 1509 N N . HIS A 1 189 ? -5.383 -16.411 -18.997 1.00 78.69 189 HIS A N 1
ATOM 1510 C CA . HIS A 1 189 ? -5.444 -17.872 -19.107 1.00 78.69 189 HIS A CA 1
ATOM 1511 C C . HIS A 1 189 ? -4.083 -18.566 -19.237 1.00 78.69 189 HIS A C 1
ATOM 1513 O O . HIS A 1 189 ? -4.002 -19.743 -18.901 1.00 78.69 189 HIS A O 1
ATOM 1519 N N . ASP A 1 190 ? -3.046 -17.873 -19.705 1.00 80.81 190 ASP A N 1
ATOM 1520 C CA . ASP A 1 190 ? -1.694 -18.433 -19.790 1.00 80.81 190 ASP A CA 1
ATOM 1521 C C . ASP A 1 190 ? -1.006 -18.457 -18.409 1.00 80.81 190 ASP A C 1
ATOM 1523 O O . ASP A 1 190 ? -0.064 -19.223 -18.201 1.00 80.81 190 ASP A O 1
ATOM 1527 N N . ASP A 1 191 ? -1.503 -17.656 -17.459 1.00 65.38 191 ASP A N 1
ATOM 1528 C CA . ASP A 1 191 ? -1.008 -17.547 -16.083 1.00 65.38 191 ASP A CA 1
ATOM 1529 C C . ASP A 1 191 ? -1.759 -18.445 -15.065 1.00 65.38 191 ASP A C 1
ATOM 1531 O O . ASP A 1 191 ? -1.325 -18.544 -13.912 1.00 65.38 191 ASP A O 1
ATOM 1535 N N . MET A 1 192 ? -2.896 -19.056 -15.448 1.00 59.22 192 MET A N 1
ATOM 1536 C CA . MET A 1 192 ? -3.789 -19.859 -14.577 1.00 59.22 192 MET A CA 1
ATOM 1537 C C . MET A 1 192 ? -3.595 -21.372 -14.711 1.00 59.22 192 MET A C 1
ATOM 1539 O O . MET A 1 192 ? -3.611 -22.049 -13.655 1.00 59.22 192 MET A O 1
#

Radius of gyration: 17.68 Å; chains: 1; bounding box: 40×44×38 Å

Foldseek 3Di:
DDDDDPQPDDDDPPDLLDFPLVVLLVVVVVPVVDDDDDDDDADALAAADDDDDPPDDDDDDDVPDDDKAWDWDADLVDLLWIFDLVVLCSSAHQADAAQRFGFTDPPVTHGPDGHSHDPCVVVPADPQRKDFFGSPDFWDDQVVVCVVPVDGDQSTNLNNVQVNCVVVVDHSVSRTGTGTHGDIDGDGPVRD

Secondary structure (DSSP, 8-state):
----PPPSS-PPTTSTT---HHHHHHHHHTGGGPPP-------TT--------TT-------TTS---EEE--EETTEEEEEB-HHHHHHHT-SB--TT-EEEBPTTT--EEEE----TTGGG---TTS-EEEESS-----HHHHHHHHS-----SHHHHHHHHHGGGT--GGG--PPEEEEEEE---TTT-

pLDDT: mean 92.01, std 11.05, range [44.56, 98.75]

InterPro domains:
  IPR018959 Domain of unknown function DUF1989 [PF09347] (41-191)

Organism: NCBI:txid237306

Sequence (192 aa):
MYKDYPAAYQVSKGAALQVDTAFYELLRANVQQRTLVEQFEVPIRTGRAWKVKAGQVFRVTTPAGPQVGDFNVWNAHDPRERLWAARTRQLQGAHVSTHDRLWSNLPFLRPLVTITDDSLASYGIDEHGGRLHDLLGTRCDPYVNKMLTGEDFHHHCHSNLTRAVLPHGLTEFDVHDVLNIFQCTGLNHDDM